Protein 5Z4A (pdb70)

Sequence (351 aa):
HMQHITVRLPKKARAMIVGEITNVFKDKYPIADKLKVIPEYDVIEQDLCKLLSPGFPKQPLRVYKFGSSRITGIGNRSSDLDLFVDIGNTFHTFEHRASNATVAKLRAMRKFFCDSEDWRLINFIEQARVPIIKTCHLPTGIECDICLNSMGFCNTNLLKYIFESQPLTQYMCIYVKNWLERCKLTEQISTYSITLMVIYFLQLQALLPPIAMLQIEDAANQQAVLVGPWVVNFAQKSFSELGLQQLKATVPVIKGFLRRNFFAYFAKFDYEEHFLVCPYIGQANVEIAKIERMLHHARYSAYVSDNPECSIQLKKPMVVQDPIQLNHNVTKAVTKYGLQTFVDYCQQTAELLEEP

Nearest PDB structures (foldseek):
  5z4j-assembly1_A  TM=1.002E+00  e=5.788E-63  Drosophila melanogaster
  5z4m-assembly1_A  TM=1.001E+00  e=1.815E-62  Drosophila melanogaster
  6i0u-assembly1_A  TM=9.966E-01  e=1.262E-59  Drosophila melanogaster
  6i0v-assembly1_A  TM=9.964E-01  e=8.624E-59  Drosophila melanogaster
  6i0s-assembly1_A  TM=9.929E-01  e=1.061E-58  Drosophila melanogaster

Structure (mmCIF, N/CA/C/O backbone):
data_5Z4A
#
_entry.id   5Z4A
#
_cell.length_a   61.717
_cell.length_b   84.944
_cell.length_c   148.262
_cell.angle_alpha   90.000
_cell.angle_beta   90.000
_cell.angle_gamma   90.000
#
_symmetry.space_group_name_H-M   'C 2 2 21'
#
loop_
_entity.id
_entity.type
_entity.pdbx_description
1 polymer "RNA (5'-R(*AP*GP*U)-3')"
2 polymer 'Terminal uridylyltransferase Tailor'
3 water water
#
loop_
_atom_site.group_PDB
_atom_site.id
_atom_site.type_symbol
_atom_site.label_atom_id
_atom_site.label_alt_id
_atom_site.label_comp_id
_atom_site.label_asym_id
_atom_site.label_entity_id
_atom_site.label_seq_id
_atom_site.pdbx_PDB_ins_code
_atom_site.Cartn_x
_atom_site.Cartn_y
_atom_site.Cartn_z
_atom_site.occupancy
_atom_site.B_iso_or_equiv
_atom_site.auth_seq_id
_atom_site.auth_comp_id
_atom_site.auth_asym_id
_atom_site.auth_atom_id
_atom_site.pdbx_PDB_model_num
ATOM 97 N N . HIS B 2 1 ? 5.533 -35.578 -8.553 1.00 87.69 200 HIS A N 1
ATOM 98 C CA . HIS B 2 1 ? 4.719 -35.603 -9.764 1.00 91.71 200 HIS A CA 1
ATOM 99 C C . HIS B 2 1 ? 4.905 -34.339 -10.586 1.00 97.20 200 HIS A C 1
ATOM 100 O O . HIS B 2 1 ? 4.611 -33.244 -10.104 1.00 111.05 200 HIS A O 1
ATOM 113 N N . MET B 2 2 ? 5.346 -34.490 -11.835 1.00 90.85 201 MET A N 1
ATOM 114 C CA . MET B 2 2 ? 5.764 -33.352 -12.645 1.00 69.33 201 MET A CA 1
ATOM 115 C C . MET B 2 2 ? 6.448 -32.330 -11.748 1.00 51.07 201 MET A C 1
ATOM 116 O O . MET B 2 2 ? 6.051 -31.167 -11.657 1.00 44.24 201 MET A O 1
ATOM 130 N N . GLN B 2 3 ? 7.460 -32.806 -11.019 1.00 39.08 202 GLN A N 1
ATOM 131 C CA . GLN B 2 3 ? 8.185 -31.965 -10.077 1.00 42.74 202 GLN A CA 1
ATOM 132 C C . GLN B 2 3 ? 8.926 -30.822 -10.756 1.00 28.73 202 GLN A C 1
ATOM 133 O O . GLN B 2 3 ? 9.443 -29.942 -10.052 1.00 32.78 202 GLN A O 1
ATOM 147 N N . HIS B 2 4 ? 9.022 -30.838 -12.079 1.00 30.03 203 HIS A N 1
ATOM 148 C CA . HIS B 2 4 ? 9.706 -29.800 -12.836 1.00 30.65 203 HIS A CA 1
ATOM 149 C C . HIS B 2 4 ? 8.773 -28.673 -13.263 1.00 30.12 203 HIS A C 1
ATOM 150 O O . HIS B 2 4 ? 9.248 -27.684 -13.810 1.00 30.55 203 HIS A O 1
ATOM 164 N N . ILE B 2 5 ? 7.474 -28.781 -12.965 1.00 29.24 204 ILE A N 1
ATOM 165 C CA . ILE B 2 5 ? 6.478 -27.775 -13.318 1.00 28.77 204 ILE A CA 1
ATOM 166 C C . ILE B 2 5 ? 5.814 -27.289 -12.031 1.00 27.25 204 ILE A C 1
ATOM 167 O O . ILE B 2 5 ? 5.504 -28.083 -11.133 1.00 26.42 204 ILE A O 1
ATOM 183 N N . THR B 2 6 ? 5.665 -25.976 -11.907 1.00 26.55 205 THR A N 1
ATOM 184 C CA . THR B 2 6 ? 5.027 -25.393 -10.736 1.00 25.11 205 THR A CA 1
ATOM 185 C C . THR B 2 6 ? 3.528 -25.688 -10.756 1.00 24.66 205 THR A C 1
ATOM 186 O O . THR B 2 6 ? 2.891 -25.643 -11.812 1.00 25.39 205 THR A O 1
ATOM 197 N N . VAL B 2 7 ? 2.970 -26.017 -9.585 1.00 23.56 206 VAL A N 1
ATOM 198 C CA . VAL B 2 7 ? 1.518 -26.167 -9.449 1.00 23.26 206 VAL A CA 1
ATOM 199 C C . VAL B 2 7 ? 0.925 -24.764 -9.429 1.00 22.59 206 VAL A C 1
ATOM 200 O O . VAL B 2 7 ? 1.307 -23.944 -8.595 1.00 24.39 206 VAL A O 1
ATOM 213 N N . ARG B 2 8 ? -0.019 -24.487 -10.335 1.00 25.75 207 ARG A N 1
ATOM 214 C CA . ARG B 2 8 ? -0.496 -23.118 -10.513 1.00 24.88 207 ARG A CA 1
ATOM 215 C C . ARG B 2 8 ? -1.435 -22.730 -9.379 1.00 21.76 207 ARG A C 1
ATOM 216 O O . ARG B 2 8 ? -2.324 -23.497 -8.982 1.00 21.74 207 ARG A O 1
ATOM 237 N N . LEU B 2 9 ? -1.216 -21.545 -8.858 1.00 21.29 208 LEU A N 1
ATOM 238 C CA . LEU B 2 9 ? -2.042 -21.024 -7.782 1.00 20.32 208 LEU A CA 1
ATOM 239 C C . LEU B 2 9 ? -3.489 -20.949 -8.250 1.00 21.35 208 LEU A C 1
ATOM 240 O O . LEU B 2 9 ? -3.745 -20.426 -9.334 1.00 23.23 208 LEU A O 1
ATOM 256 N N . PRO B 2 10 ? -4.446 -21.440 -7.471 1.00 19.86 209 PRO A N 1
ATOM 257 C CA . PRO B 2 10 ? -5.838 -21.414 -7.933 1.00 20.15 209 PRO A CA 1
ATOM 258 C C . PRO B 2 10 ? -6.352 -19.996 -8.089 1.00 20.25 209 PRO A C 1
ATOM 259 O O . PRO B 2 10 ? -5.980 -19.090 -7.340 1.00 21.33 209 PRO A O 1
ATOM 270 N N . LYS B 2 11 ? -7.243 -19.813 -9.073 1.00 22.04 210 LYS A N 1
ATOM 271 C CA . LYS B 2 11 ? -7.715 -18.471 -9.379 1.00 22.63 210 LYS A CA 1
ATOM 272 C C . LYS B 2 11 ? -8.470 -17.872 -8.197 1.00 20.53 210 LYS A C 1
ATOM 273 O O . LYS B 2 11 ? -8.441 -16.657 -7.994 1.00 23.20 210 LYS A O 1
ATOM 292 N N . LYS B 2 12 ? -9.180 -18.699 -7.434 1.00 19.98 211 LYS A N 1
ATOM 293 C CA . LYS B 2 12 ? -9.918 -18.172 -6.290 1.00 20.62 211 LYS A CA 1
ATOM 294 C C . LYS B 2 12 ? -8.983 -17.549 -5.265 1.00 25.08 211 LYS A C 1
ATOM 295 O O . LYS B 2 12 ? -9.327 -16.546 -4.630 1.00 24.92 211 LYS A O 1
ATOM 314 N N . ALA B 2 13 ? -7.784 -18.123 -5.102 1.00 23.78 212 ALA A N 1
ATOM 315 C CA . ALA B 2 13 ? -6.767 -17.518 -4.248 1.00 23.00 212 ALA A CA 1
ATOM 316 C C . ALA B 2 13 ? -6.156 -16.290 -4.902 1.00 20.59 212 ALA A C 1
ATOM 317 O O . ALA B 2 13 ? -6.003 -15.241 -4.265 1.00 22.05 212 ALA A O 1
ATOM 324 N N . ARG B 2 14 ? -5.773 -16.408 -6.172 1.00 20.89 213 ARG A N 1
ATOM 325 C CA . ARG B 2 14 ? -5.129 -15.299 -6.864 1.00 21.92 213 ARG A CA 1
ATOM 326 C C . ARG B 2 14 ? -5.954 -14.022 -6.762 1.00 25.07 213 ARG A C 1
ATOM 327 O O . ARG B 2 14 ? -5.414 -12.944 -6.524 1.00 23.49 213 ARG A O 1
ATOM 348 N N . ALA B 2 15 ? -7.276 -14.120 -6.920 1.00 24.91 214 ALA A N 1
ATOM 349 C CA . ALA B 2 15 ? -8.079 -12.906 -6.898 1.00 26.78 214 ALA A CA 1
ATOM 350 C C . ALA B 2 15 ? -8.038 -12.222 -5.534 1.00 24.84 214 ALA A C 1
ATOM 351 O O . ALA B 2 15 ? -8.117 -10.988 -5.469 1.00 30.61 214 ALA A O 1
ATOM 358 N N . MET B 2 16 ? -7.944 -13.006 -4.450 1.00 23.50 215 MET A N 1
ATOM 359 C CA . MET B 2 16 ? -7.899 -12.475 -3.083 1.00 28.22 215 MET A CA 1
ATOM 360 C C . MET B 2 16 ? -6.582 -11.789 -2.813 1.00 32.68 215 MET A C 1
ATOM 361 O O . MET B 2 16 ? -6.526 -10.783 -2.098 1.00 32.91 215 MET A O 1
ATOM 375 N N . ILE B 2 17 ? -5.509 -12.379 -3.324 1.00 28.87 216 ILE A N 1
ATOM 376 C CA . ILE B 2 17 ? -4.164 -11.912 -3.024 1.00 32.41 216 ILE A CA 1
ATOM 377 C C . ILE B 2 17 ? -3.907 -10.589 -3.729 1.00 45.47 216 ILE A C 1
ATOM 378 O O . ILE B 2 17 ? -3.463 -9.620 -3.109 1.00 41.92 216 ILE A O 1
ATOM 394 N N . VAL B 2 18 ? -4.214 -10.519 -5.032 1.00 50.07 217 VAL A N 1
ATOM 395 C CA . VAL B 2 18 ? -4.003 -9.284 -5.785 1.00 57.47 217 VAL A CA 1
ATOM 396 C C . VAL B 2 18 ? -5.003 -8.205 -5.392 1.00 49.01 217 VAL A C 1
ATOM 397 O O . VAL B 2 18 ? -4.776 -7.024 -5.694 1.00 41.40 217 VAL A O 1
ATOM 410 N N . GLY B 2 19 ? -6.122 -8.583 -4.768 1.00 45.95 218 GLY A N 1
ATOM 411 C CA . GLY B 2 19 ? -7.041 -7.603 -4.230 1.00 53.42 218 GLY A CA 1
ATOM 412 C C . GLY B 2 19 ? -6.547 -7.020 -2.918 1.00 58.10 218 GLY A C 1
ATOM 413 O O . GLY B 2 19 ? -5.869 -7.679 -2.125 1.00 49.98 218 GLY A O 1
ATOM 417 N N . GLU B 2 20 ? -6.921 -5.759 -2.691 1.00 73.67 219 GLU A N 1
ATOM 418 C CA . GLU B 2 20 ? -6.465 -5.002 -1.531 1.00 70.13 219 GLU A CA 1
ATOM 419 C C . GLU B 2 20 ? -6.549 -5.835 -0.258 1.00 64.27 219 GLU A C 1
ATOM 420 O O . GLU B 2 20 ? -7.539 -6.533 -0.016 1.00 59.94 219 GLU A O 1
ATOM 424 N N . ILE B 2 21 ? -5.487 -5.763 0.550 1.00 62.43 220 ILE A N 1
ATOM 425 C CA . ILE B 2 21 ? -5.503 -6.417 1.855 1.00 59.92 220 ILE A CA 1
ATOM 426 C C . ILE B 2 21 ? -6.668 -5.910 2.690 1.00 44.43 220 ILE A C 1
ATOM 427 O O . ILE B 2 21 ? -7.204 -6.649 3.514 1.00 31.49 220 ILE A O 1
ATOM 443 N N . THR B 2 22 ? -7.067 -4.648 2.514 1.00 52.76 221 THR A N 1
ATOM 444 C CA . THR B 2 22 ? -8.164 -4.097 3.305 1.00 56.08 221 THR A CA 1
ATOM 445 C C . THR B 2 22 ? -9.405 -4.973 3.224 1.00 55.58 221 THR A C 1
ATOM 446 O O . THR B 2 22 ? -9.971 -5.366 4.254 1.00 35.23 221 THR A O 1
ATOM 457 N N . ASN B 2 23 ? -9.863 -5.246 1.992 1.00 61.71 222 ASN A N 1
ATOM 458 C CA . ASN B 2 23 ? -11.063 -6.045 1.767 1.00 69.02 222 ASN A CA 1
ATOM 459 C C . ASN B 2 23 ? -10.968 -7.410 2.426 1.00 50.36 222 ASN A C 1
ATOM 460 O O . ASN B 2 23 ? -11.996 -8.034 2.688 1.00 33.85 222 ASN A O 1
ATOM 471 N N . VAL B 2 24 ? -9.762 -7.898 2.687 1.00 41.47 223 VAL A N 1
ATOM 472 C CA . VAL B 2 24 ? -9.637 -9.173 3.383 1.00 32.72 223 VAL A CA 1
ATOM 473 C C . VAL B 2 24 ? -10.199 -9.055 4.791 1.00 30.50 223 VAL A C 1
ATOM 474 O O . VAL B 2 24 ? -10.977 -9.901 5.246 1.00 33.27 223 VAL A O 1
ATOM 487 N N . PHE B 2 25 ? -9.825 -7.991 5.488 1.00 19.98 224 PHE A N 1
ATOM 488 C CA . PHE B 2 25 ? -10.064 -7.832 6.902 1.00 28.94 224 PHE A CA 1
ATOM 489 C C . PHE B 2 25 ? -11.263 -6.964 7.222 1.00 27.40 224 PHE A C 1
ATOM 490 O O . PHE B 2 25 ? -11.730 -7.011 8.363 1.00 29.40 224 PHE A O 1
ATOM 507 N N . LYS B 2 26 ? -11.727 -6.133 6.279 1.00 38.93 225 LYS A N 1
ATOM 508 C CA . LYS B 2 26 ? -12.698 -5.096 6.627 1.00 55.94 225 LYS A CA 1
ATOM 509 C C . LYS B 2 26 ? -13.848 -5.686 7.431 1.00 41.39 225 LYS A C 1
ATOM 510 O O . LYS B 2 26 ? -14.234 -5.145 8.474 1.00 36.26 225 LYS A O 1
ATOM 529 N N . ASP B 2 27 ? -14.391 -6.814 6.970 1.00 30.45 226 ASP A N 1
ATOM 530 C CA . ASP B 2 27 ? -15.385 -7.547 7.729 1.00 34.77 226 ASP A CA 1
ATOM 531 C C . ASP B 2 27 ? -14.754 -8.619 8.618 1.00 25.81 226 ASP A C 1
ATOM 532 O O . ASP B 2 27 ? -15.182 -8.798 9.761 1.00 21.85 226 ASP A O 1
ATOM 541 N N . LYS B 2 28 ? -13.706 -9.303 8.147 1.00 24.27 227 LYS A N 1
ATOM 542 C CA . LYS B 2 28 ? -13.313 -10.559 8.809 1.00 22.22 227 LYS A CA 1
ATOM 543 C C . LYS B 2 28 ? -12.720 -10.341 10.192 1.00 22.27 227 LYS A C 1
ATOM 544 O O . LYS B 2 28 ? -12.938 -11.156 11.097 1.00 19.93 227 LYS A O 1
ATOM 563 N N . TYR B 2 29 ? -11.885 -9.323 10.380 1.00 23.45 228 TYR A N 1
ATOM 564 C CA . TYR B 2 29 ? -11.292 -9.152 11.701 1.00 21.29 228 TYR A CA 1
ATOM 565 C C . TYR B 2 29 ? -12.343 -8.766 12.726 1.00 23.19 228 TYR A C 1
ATOM 566 O O . TYR B 2 29 ? -12.385 -9.390 13.799 1.00 22.40 228 TYR A O 1
ATOM 584 N N . PRO B 2 30 ? -13.182 -7.749 12.504 1.00 25.45 229 PRO A N 1
ATOM 585 C CA . PRO B 2 30 ? -14.180 -7.430 13.532 1.00 25.52 229 PRO A CA 1
ATOM 586 C C . PRO B 2 30 ? -15.085 -8.606 13.851 1.00 21.63 229 PRO A C 1
ATOM 587 O O . PRO B 2 30 ? -15.416 -8.818 15.024 1.00 22.80 229 PRO A O 1
ATOM 598 N N . ILE B 2 31 ? -15.457 -9.398 12.847 1.00 20.99 230 ILE A N 1
ATOM 599 C CA . ILE B 2 31 ? -16.277 -10.581 13.084 1.00 19.44 230 ILE A CA 1
ATOM 600 C C . ILE B 2 31 ? -15.527 -11.575 13.961 1.00 17.72 230 ILE A C 1
ATOM 601 O O . ILE B 2 31 ? -16.067 -12.085 14.947 1.00 18.34 230 ILE A O 1
ATOM 617 N N . ALA B 2 32 ? -14.265 -11.864 13.610 1.00 16.46 231 ALA A N 1
ATOM 618 C CA . ALA B 2 32 ? -13.493 -12.843 14.383 1.00 16.75 231 ALA A CA 1
ATOM 619 C C . ALA B 2 32 ? -13.315 -12.399 15.826 1.00 16.22 231 ALA A C 1
ATOM 620 O O . ALA B 2 32 ? -13.420 -13.208 16.756 1.00 17.28 231 ALA A O 1
ATOM 627 N N . ASP B 2 33 ? -13.071 -11.100 16.036 1.00 17.97 232 ASP A N 1
ATOM 628 C CA . ASP B 2 33 ? -12.925 -10.589 17.389 1.00 18.41 232 ASP A CA 1
ATOM 629 C C . ASP B 2 33 ? -14.208 -10.771 18.177 1.00 19.93 232 ASP A C 1
ATOM 630 O O . ASP B 2 33 ? -14.193 -11.226 19.323 1.00 19.58 232 ASP A O 1
ATOM 639 N N . LYS B 2 34 ? -15.335 -10.413 17.562 1.00 18.68 233 LYS A N 1
ATOM 640 C CA . LYS B 2 34 ? -16.617 -10.496 18.239 1.00 20.07 233 LYS A CA 1
ATOM 641 C C . LYS B 2 34 ? -16.930 -11.931 18.620 1.00 18.61 233 LYS A C 1
ATOM 642 O O . LYS B 2 34 ? -17.510 -12.190 19.678 1.00 22.33 233 LYS A O 1
ATOM 661 N N . LEU B 2 35 ? -16.548 -12.883 17.776 1.00 16.46 234 LEU A N 1
ATOM 662 C CA . LEU B 2 35 ? -16.904 -14.277 18.020 1.00 15.04 234 LEU A CA 1
ATOM 663 C C . LEU B 2 35 ? -16.043 -14.954 19.080 1.00 14.79 234 LEU A C 1
ATOM 664 O O . LEU B 2 35 ? -16.300 -16.124 19.427 1.00 15.14 234 LEU A O 1
ATOM 680 N N . LYS B 2 36 ? -15.064 -14.243 19.660 1.00 17.12 235 LYS A N 1
ATOM 681 C CA . LYS B 2 36 ? -14.371 -14.805 20.817 1.00 16.72 235 LYS A CA 1
ATOM 682 C C . LYS B 2 36 ? -15.323 -15.051 21.985 1.00 17.14 235 LYS A C 1
ATOM 683 O O . LYS B 2 36 ? -15.128 -15.995 22.764 1.00 17.71 235 LYS A O 1
ATOM 702 N N . VAL B 2 37 ? -16.354 -14.231 22.115 1.00 17.93 236 VAL A N 1
ATOM 703 C CA . VAL B 2 37 ? -17.295 -14.300 23.225 1.00 21.67 236 VAL A CA 1
ATOM 704 C C . VAL B 2 37 ? -18.653 -13.833 22.729 1.00 17.35 236 VAL A C 1
ATOM 705 O O . VAL B 2 37 ? -18.841 -12.650 22.423 1.00 21.72 236 VAL A O 1
ATOM 718 N N . ILE B 2 38 ? -19.615 -14.750 22.681 1.00 19.27 237 ILE A N 1
ATOM 719 C CA . ILE B 2 38 ? -21.014 -14.395 22.428 1.00 19.06 237 ILE A CA 1
ATOM 720 C C . ILE B 2 38 ? -21.885 -15.230 23.338 1.00 19.14 237 ILE A C 1
ATOM 721 O O . ILE B 2 38 ? -21.482 -16.309 23.793 1.00 21.74 237 ILE A O 1
ATOM 737 N N . PRO B 2 39 ? -23.080 -14.735 23.665 1.00 22.51 238 PRO A N 1
ATOM 738 C CA . PRO B 2 39 ? -23.909 -15.460 24.639 1.00 20.67 238 PRO A CA 1
ATOM 739 C C . PRO B 2 39 ? -24.342 -16.822 24.147 1.00 23.13 238 PRO A C 1
ATOM 740 O O . PRO B 2 39 ? -24.634 -17.691 24.975 1.00 23.38 238 PRO A O 1
ATOM 751 N N . GLU B 2 40 ? -24.386 -17.040 22.831 1.00 23.84 239 GLU A N 1
ATOM 752 C CA . GLU B 2 40 ? -24.705 -18.374 22.320 1.00 22.65 239 GLU A CA 1
ATOM 753 C C . GLU B 2 40 ? -23.842 -19.457 22.965 1.00 21.40 239 GLU A C 1
ATOM 754 O O . GLU B 2 40 ? -24.302 -20.582 23.184 1.00 21.88 239 GLU A O 1
ATOM 766 N N . TYR B 2 41 ? -22.594 -19.150 23.274 1.00 18.06 240 TYR A N 1
ATOM 767 C CA . TYR B 2 41 ? -21.713 -20.198 23.776 1.00 19.64 240 TYR A CA 1
ATOM 768 C C . TYR B 2 41 ? -22.127 -20.629 25.166 1.00 19.71 240 TYR A C 1
ATOM 769 O O . TYR B 2 41 ? -21.974 -21.803 25.515 1.00 22.23 240 TYR A O 1
ATOM 787 N N . ASP B 2 42 ? -22.638 -19.700 25.969 1.00 19.63 241 ASP A N 1
ATOM 788 C CA . ASP B 2 42 ? -23.115 -20.079 27.296 1.00 26.19 241 ASP A CA 1
ATOM 789 C C . ASP B 2 42 ? -24.337 -20.974 27.197 1.00 26.61 241 ASP A C 1
ATOM 790 O O . ASP B 2 42 ? -24.488 -21.910 27.990 1.00 29.26 241 ASP A O 1
ATOM 799 N N . VAL B 2 43 ? -25.204 -20.720 26.216 1.00 21.85 242 VAL A N 1
ATOM 800 C CA . VAL B 2 43 ? -26.359 -21.587 25.997 1.00 25.28 242 VAL A CA 1
ATOM 801 C C . VAL B 2 43 ? -25.893 -22.987 25.629 1.00 22.66 242 VAL A C 1
ATOM 802 O O . VAL B 2 43 ? -26.384 -23.990 26.163 1.00 22.74 242 VAL A O 1
ATOM 815 N N . ILE B 2 44 ? -24.928 -23.070 24.712 1.00 24.05 243 ILE A N 1
ATOM 816 C CA . ILE B 2 44 ? -24.407 -24.370 24.314 1.00 21.38 243 ILE A CA 1
ATOM 817 C C . ILE B 2 44 ? -23.832 -25.097 25.523 1.00 23.09 243 ILE A C 1
ATOM 818 O O . ILE B 2 44 ? -24.139 -26.268 25.764 1.00 24.17 243 ILE A O 1
ATOM 834 N N . GLU B 2 45 ? -22.991 -24.429 26.304 1.00 22.96 244 GLU A N 1
ATOM 835 C CA . GLU B 2 45 ? -22.374 -25.184 27.387 1.00 28.22 244 GLU A CA 1
ATOM 836 C C . GLU B 2 45 ? -23.389 -25.534 28.473 1.00 23.58 244 GLU A C 1
ATOM 837 O O . GLU B 2 45 ? -23.337 -26.643 29.009 1.00 26.91 244 GLU A O 1
ATOM 849 N N . GLN B 2 46 ? -24.373 -24.671 28.742 1.00 20.35 245 GLN A N 1
ATOM 850 C CA . GLN B 2 46 ? -25.414 -25.043 29.699 1.00 27.97 245 GLN A CA 1
ATOM 851 C C . GLN B 2 46 ? -26.227 -26.230 29.187 1.00 26.82 245 GLN A C 1
ATOM 852 O O . GLN B 2 46 ? -26.546 -27.152 29.951 1.00 28.84 245 GLN A O 1
ATOM 866 N N . ASP B 2 47 ? -26.581 -26.221 27.895 1.00 25.30 246 ASP A N 1
ATOM 867 C CA . ASP B 2 47 ? -27.357 -27.322 27.331 1.00 26.10 246 ASP A CA 1
ATOM 868 C C . ASP B 2 47 ? -26.567 -28.625 27.341 1.00 26.84 246 ASP A C 1
ATOM 869 O O . ASP B 2 47 ? -27.151 -29.699 27.515 1.00 27.62 246 ASP A O 1
ATOM 878 N N . LEU B 2 48 ? -25.245 -28.553 27.157 1.00 24.67 247 LEU A N 1
ATOM 879 C CA . LEU B 2 48 ? -24.435 -29.764 27.134 1.00 25.35 247 LEU A CA 1
ATOM 880 C C . LEU B 2 48 ? -24.365 -30.391 28.520 1.00 29.38 247 LEU A C 1
ATOM 881 O O . LEU B 2 48 ? -24.532 -31.613 28.679 1.00 28.17 247 LEU A O 1
ATOM 897 N N . CYS B 2 49 ? -24.202 -29.562 29.547 1.00 25.14 248 CYS A N 1
ATOM 898 C CA . CYS B 2 49 ? -24.190 -30.079 30.909 1.00 26.57 248 CYS A CA 1
ATOM 899 C C . CYS B 2 49 ? -25.526 -30.716 31.256 1.00 30.49 248 CYS A C 1
ATOM 900 O O . CYS B 2 49 ? -25.576 -31.826 31.798 1.00 33.54 248 CYS A O 1
ATOM 908 N N . LYS B 2 50 ? -26.620 -30.039 30.924 1.00 28.76 249 LYS A N 1
ATOM 909 C CA . LYS B 2 50 ? -27.938 -30.568 31.261 1.00 31.12 249 LYS A CA 1
ATOM 910 C C . LYS B 2 50 ? -28.195 -31.877 30.526 1.00 32.15 249 LYS A C 1
ATOM 911 O O . LYS B 2 50 ? -28.799 -32.803 31.089 1.00 35.72 249 LYS A O 1
ATOM 930 N N . LEU B 2 51 ? -27.733 -31.973 29.275 1.00 27.24 250 LEU A N 1
ATOM 931 C CA . LEU B 2 51 ? -27.899 -33.185 28.478 1.00 28.34 250 LEU A CA 1
ATOM 932 C C . LEU B 2 51 ? -27.147 -34.360 29.092 1.00 35.41 250 LEU A C 1
ATOM 933 O O . LEU B 2 51 ? -27.709 -35.446 29.265 1.00 28.94 250 LEU A O 1
ATOM 949 N N . LEU B 2 52 ? -25.860 -34.165 29.397 1.00 31.64 251 LEU A N 1
ATOM 950 C CA . LEU B 2 52 ? -24.977 -35.291 29.680 1.00 29.36 251 LEU A CA 1
ATOM 951 C C . LEU B 2 52 ? -24.875 -35.640 31.153 1.00 35.62 251 LEU A C 1
ATOM 952 O O . LEU B 2 52 ? -24.559 -36.792 31.470 1.00 36.29 251 LEU A O 1
ATOM 968 N N . SER B 2 53 ? -25.129 -34.696 32.058 1.00 33.97 252 SER A N 1
ATOM 969 C CA . SER B 2 53 ? -24.936 -34.986 33.475 1.00 45.73 252 SER A CA 1
ATOM 970 C C . SER B 2 53 ? -25.741 -36.197 33.917 1.00 62.66 252 SER A C 1
ATOM 971 O O . SER B 2 53 ? -25.152 -37.123 34.504 1.00 61.37 252 SER A O 1
ATOM 979 N N . PRO B 2 54 ? -27.046 -36.283 33.656 1.00 64.86 253 PRO A N 1
ATOM 980 C CA . PRO B 2 54 ? -27.792 -37.490 34.047 1.00 57.06 253 PRO A CA 1
ATOM 981 C C . PRO B 2 54 ? -27.167 -38.793 33.572 1.00 39.60 253 PRO A C 1
ATOM 982 O O . PRO B 2 54 ? -27.357 -39.829 34.224 1.00 43.15 253 PRO A O 1
ATOM 993 N N . GLY B 2 55 ? -26.434 -38.779 32.458 1.00 40.48 254 GLY A N 1
ATOM 994 C CA . GLY B 2 55 ? -25.774 -39.971 31.953 1.00 32.18 254 GLY A CA 1
ATOM 995 C C . GLY B 2 55 ? -24.539 -40.378 32.729 1.00 41.49 254 GLY A C 1
ATOM 996 O O . GLY B 2 55 ? -24.004 -41.470 32.489 1.00 43.91 254 GLY A O 1
ATOM 1000 N N . PHE B 2 56 ? -24.063 -39.506 33.618 1.00 39.49 255 PHE A N 1
ATOM 1001 C CA . PHE B 2 56 ? -22.824 -39.712 34.366 1.00 38.26 255 PHE A CA 1
ATOM 1002 C C . PHE B 2 56 ? -23.068 -39.194 35.774 1.00 43.29 255 PHE A C 1
ATOM 1003 O O . PHE B 2 56 ? -22.382 -38.300 36.260 1.00 40.68 255 PHE A O 1
ATOM 1020 N N . PRO B 2 57 ? -24.083 -39.725 36.451 1.00 47.54 256 PRO A N 1
ATOM 1021 C CA . PRO B 2 57 ? -24.453 -39.172 37.756 1.00 52.36 256 PRO A CA 1
ATOM 1022 C C . PRO B 2 57 ? -23.329 -39.360 38.763 1.00 50.75 256 PRO A C 1
ATOM 1023 O O . PRO B 2 57 ? -22.573 -40.334 38.712 1.00 48.39 256 PRO A O 1
ATOM 1034 N N . LYS B 2 58 ? -23.203 -38.389 39.664 1.00 47.02 257 LYS A N 1
ATOM 1035 C CA . LYS B 2 58 ? -22.216 -38.461 40.738 1.00 58.58 257 LYS A CA 1
ATOM 1036 C C . LYS B 2 58 ? -20.794 -38.174 40.262 1.00 60.21 257 LYS A C 1
ATOM 1037 O O . LYS B 2 58 ? -19.885 -38.050 41.090 1.00 48.39 257 LYS A O 1
ATOM 1041 N N . GLN B 2 59 ? -20.562 -38.069 38.858 1.00 76.00 258 GLN A N 1
ATOM 1042 C CA . GLN B 2 59 ? -19.251 -37.622 38.399 1.00 63.42 258 GLN A CA 1
ATOM 1043 C C . GLN B 2 59 ? -19.272 -36.128 38.116 1.00 43.92 258 GLN A C 1
ATOM 1044 O O . GLN B 2 59 ? -20.267 -35.614 37.596 1.00 39.24 258 GLN A O 1
ATOM 1058 N N . PRO B 2 60 ? -18.210 -35.393 38.431 1.00 50.25 259 PRO A N 1
ATOM 1059 C CA . PRO B 2 60 ? -18.165 -33.983 38.038 1.00 56.46 259 PRO A CA 1
ATOM 1060 C C . PRO B 2 60 ? -18.114 -33.844 36.523 1.00 40.99 259 PRO A C 1
ATOM 1061 O O . PRO B 2 60 ? -17.664 -34.743 35.806 1.00 33.85 259 PRO A O 1
ATOM 1072 N N . LEU B 2 61 ? -18.618 -32.713 36.036 1.00 37.23 260 LEU A N 1
ATOM 1073 C CA . LEU B 2 61 ? -18.667 -32.453 34.598 1.00 37.35 260 LEU A CA 1
ATOM 1074 C C . LEU B 2 61 ? -18.409 -30.974 34.348 1.00 35.74 260 LEU A C 1
ATOM 1075 O O . LEU B 2 61 ? -19.123 -30.118 34.879 1.00 34.47 260 LEU A O 1
ATOM 1091 N N . ARG B 2 62 ? -17.389 -30.680 33.530 1.00 25.68 261 ARG A N 1
ATOM 1092 C CA . ARG B 2 62 ? -17.005 -29.326 33.160 1.00 23.59 261 ARG A CA 1
ATOM 1093 C C . ARG B 2 62 ? -16.825 -29.286 31.651 1.00 22.91 261 ARG A C 1
ATOM 1094 O O . ARG B 2 62 ? -16.323 -30.246 31.061 1.00 24.85 261 ARG A O 1
ATOM 1115 N N . VAL B 2 63 ? -17.229 -28.177 31.036 1.00 24.71 262 VAL A N 1
ATOM 1116 C CA . VAL B 2 63 ? -17.136 -28.003 29.587 1.00 21.95 262 VAL A CA 1
ATOM 1117 C C . VAL B 2 63 ? -16.104 -26.926 29.306 1.00 23.50 262 VAL A C 1
ATOM 1118 O O . VAL B 2 63 ? -16.133 -25.848 29.918 1.00 24.08 262 VAL A O 1
ATOM 1131 N N . TYR B 2 64 ? -15.190 -27.215 28.375 1.00 20.57 263 TYR A N 1
ATOM 1132 C CA . TYR B 2 64 ? -14.123 -26.296 28.011 1.00 19.13 263 TYR A CA 1
ATOM 1133 C C . TYR B 2 64 ? -14.265 -25.984 26.526 1.00 19.39 263 TYR A C 1
ATOM 1134 O O . TYR B 2 64 ? -14.142 -26.875 25.691 1.00 20.28 263 TYR A O 1
ATOM 1152 N N . LYS B 2 65 ? -14.483 -24.724 26.203 1.00 17.24 264 LYS A N 1
ATOM 1153 C CA . LYS B 2 65 ? -14.602 -24.302 24.803 1.00 15.05 264 LYS A CA 1
ATOM 1154 C C . LYS B 2 65 ? -13.246 -23.972 24.205 1.00 15.40 264 LYS A C 1
ATOM 1155 O O . LYS B 2 65 ? -12.410 -23.318 24.854 1.00 19.51 264 LYS A O 1
ATOM 1174 N N . PHE B 2 66 ? -13.054 -24.329 22.936 1.00 13.43 265 PHE A N 1
ATOM 1175 C CA . PHE B 2 66 ? -11.776 -24.025 22.297 1.00 14.53 265 PHE A CA 1
ATOM 1176 C C . PHE B 2 66 ? -11.950 -23.938 20.786 1.00 12.43 265 PHE A C 1
ATOM 1177 O O . PHE B 2 66 ? -13.065 -24.048 20.256 1.00 13.54 265 PHE A O 1
ATOM 1194 N N . GLY B 2 67 ? -10.836 -23.691 20.094 1.00 13.86 266 GLY A N 1
ATOM 1195 C CA . GLY B 2 67 ? -10.830 -23.647 18.651 1.00 14.41 266 GLY A CA 1
ATOM 1196 C C . GLY B 2 67 ? -10.839 -22.219 18.130 1.00 15.48 266 GLY A C 1
ATOM 1197 O O . GLY B 2 67 ? -10.699 -21.250 18.875 1.00 13.38 266 GLY A O 1
ATOM 1201 N N A SER B 2 68 ? -11.055 -22.103 16.815 0.53 15.85 267 SER A N 1
ATOM 1202 N N B SER B 2 68 ? -11.051 -22.112 16.815 0.47 15.76 267 SER A N 1
ATOM 1203 C CA A SER B 2 68 ? -10.836 -20.828 16.135 0.53 15.72 267 SER A CA 1
ATOM 1204 C CA B SER B 2 68 ? -10.853 -20.842 16.122 0.47 15.84 267 SER A CA 1
ATOM 1205 C C A SER B 2 68 ? -11.791 -19.729 16.593 0.53 15.44 267 SER A C 1
ATOM 1206 C C B SER B 2 68 ? -11.768 -19.740 16.651 0.47 15.31 267 SER A C 1
ATOM 1207 O O A SER B 2 68 ? -11.425 -18.550 16.568 0.53 13.76 267 SER A O 1
ATOM 1208 O O B SER B 2 68 ? -11.357 -18.578 16.734 0.47 17.15 267 SER A O 1
ATOM 1223 N N . ARG B 2 69 ? -13.025 -20.062 16.977 1.00 15.41 268 ARG A N 1
ATOM 1224 C CA . ARG B 2 69 ? -13.919 -19.028 17.499 1.00 12.35 268 ARG A CA 1
ATOM 1225 C C . ARG B 2 69 ? -13.305 -18.391 18.735 1.00 13.37 268 ARG A C 1
ATOM 1226 O O . ARG B 2 69 ? -13.286 -17.163 18.902 1.00 14.86 268 ARG A O 1
ATOM 1248 N N . ILE B 2 70 ? -12.800 -19.243 19.615 1.00 15.28 269 ILE A N 1
ATOM 1249 C CA . ILE B 2 70 ? -12.350 -18.829 20.941 1.00 13.47 269 ILE A CA 1
ATOM 1250 C C . ILE B 2 70 ? -11.037 -18.070 20.847 1.00 15.82 269 ILE A C 1
ATOM 1251 O O . ILE B 2 70 ? -10.819 -17.103 21.594 1.00 16.16 269 ILE A O 1
ATOM 1267 N N . THR B 2 71 ? -10.162 -18.444 19.915 1.00 13.78 270 THR A N 1
ATOM 1268 C CA . THR B 2 71 ? -8.894 -17.730 19.782 1.00 14.68 270 THR A CA 1
ATOM 1269 C C . THR B 2 71 ? -9.012 -16.423 19.023 1.00 17.59 270 THR A C 1
ATOM 1270 O O . THR B 2 71 ? -8.178 -15.529 19.223 1.00 18.53 270 THR A O 1
ATOM 1281 N N . GLY B 2 72 ? -10.040 -16.254 18.198 1.00 15.29 271 GLY A N 1
ATOM 1282 C CA . GLY B 2 72 ? -10.228 -15.008 17.485 1.00 15.75 271 GLY A CA 1
ATOM 1283 C C . GLY B 2 72 ? -9.930 -15.068 15.999 1.00 13.11 271 GLY A C 1
ATOM 1284 O O . GLY B 2 72 ? -9.582 -14.034 15.409 1.00 16.30 271 GLY A O 1
ATOM 1288 N N . ILE B 2 73 ? -10.054 -16.249 15.377 1.00 13.55 272 ILE A N 1
ATOM 1289 C CA . ILE B 2 73 ? -9.859 -16.314 13.936 1.00 15.04 272 ILE A CA 1
ATOM 1290 C C . ILE B 2 73 ? -11.033 -16.981 13.245 1.00 15.67 272 ILE A C 1
ATOM 1291 O O . ILE B 2 73 ? -10.922 -17.374 12.083 1.00 17.57 272 ILE A O 1
ATOM 1307 N N . GLY B 2 74 ? -12.174 -17.041 13.922 1.00 15.71 273 GLY A N 1
ATOM 1308 C CA . GLY B 2 74 ? -13.354 -17.674 13.380 1.00 15.85 273 GLY A CA 1
ATOM 1309 C C . GLY B 2 74 ? -14.251 -16.753 12.564 1.00 16.26 273 GLY A C 1
ATOM 1310 O O . GLY B 2 74 ? -14.063 -15.551 12.439 1.00 16.76 273 GLY A O 1
ATOM 1314 N N . ASN B 2 75 ? -15.254 -17.370 11.945 1.00 15.63 274 ASN A N 1
ATOM 1315 C CA . ASN B 2 75 ? -16.292 -16.659 11.218 1.00 15.38 274 ASN A CA 1
ATOM 1316 C C . ASN B 2 75 ? -17.625 -17.314 11.553 1.00 14.55 274 ASN A C 1
ATOM 1317 O O . ASN B 2 75 ? -17.685 -18.283 12.311 1.00 15.28 274 ASN A O 1
ATOM 1328 N N . ARG B 2 76 ? -18.713 -16.773 11.001 1.00 16.43 275 ARG A N 1
ATOM 1329 C CA . ARG B 2 76 ? -20.022 -17.242 11.430 1.00 18.17 275 ARG A CA 1
ATOM 1330 C C . ARG B 2 76 ? -20.264 -18.711 11.082 1.00 15.88 275 ARG A C 1
ATOM 1331 O O . ARG B 2 76 ? -21.101 -19.351 11.739 1.00 18.39 275 ARG A O 1
ATOM 1352 N N . SER B 2 77 ? -19.570 -19.254 10.078 1.00 17.65 276 SER A N 1
ATOM 1353 C CA . SER B 2 77 ? -19.738 -20.657 9.716 1.00 22.01 276 SER A CA 1
ATOM 1354 C C . SER B 2 77 ? -18.824 -21.601 10.502 1.00 17.38 276 SER A C 1
ATOM 1355 O O . SER B 2 77 ? -18.933 -22.830 10.336 1.00 20.15 276 SER A O 1
ATOM 1363 N N . SER B 2 78 ? -17.930 -21.074 11.348 1.00 15.03 277 SER A N 1
ATOM 1364 C CA . SER B 2 78 ? -17.010 -21.885 12.119 1.00 13.69 277 SER A CA 1
ATOM 1365 C C . SER B 2 78 ? -17.740 -22.778 13.110 1.00 15.81 277 SER A C 1
ATOM 1366 O O . SER B 2 78 ? -18.785 -22.423 13.657 1.00 16.32 277 SER A O 1
ATOM 1374 N N . ASP B 2 79 ? -17.163 -23.953 13.335 1.00 16.86 278 ASP A N 1
ATOM 1375 C CA . ASP B 2 79 ? -17.677 -24.792 14.390 1.00 16.17 278 ASP A CA 1
ATOM 1376 C C . ASP B 2 79 ? -17.182 -24.269 15.730 1.00 15.22 278 ASP A C 1
ATOM 1377 O O . ASP B 2 79 ? -16.383 -23.327 15.820 1.00 19.57 278 ASP A O 1
ATOM 1386 N N . LEU B 2 80 ? -17.680 -24.871 16.791 1.00 14.63 279 LEU A N 1
ATOM 1387 C CA . LEU B 2 80 ? -17.212 -24.618 18.134 1.00 14.95 279 LEU A CA 1
ATOM 1388 C C . LEU B 2 80 ? -16.708 -25.941 18.679 1.00 14.75 279 LEU A C 1
ATOM 1389 O O . LEU B 2 80 ? -17.420 -26.946 18.620 1.00 16.65 279 LEU A O 1
ATOM 1405 N N . ASP B 2 81 ? -15.485 -25.958 19.183 1.00 13.34 280 ASP A N 1
ATOM 1406 C CA . ASP B 2 81 ? -14.910 -27.169 19.749 1.00 14.24 280 ASP A CA 1
ATOM 1407 C C . ASP B 2 81 ? -15.096 -27.185 21.260 1.00 14.76 280 ASP A C 1
ATOM 1408 O O . ASP B 2 81 ? -14.931 -26.149 21.917 1.00 15.21 280 ASP A O 1
ATOM 1417 N N . LEU B 2 82 ? -15.518 -28.339 21.785 1.00 14.46 281 LEU A N 1
ATOM 1418 C CA . LEU B 2 82 ? -15.835 -28.483 23.200 1.00 16.72 281 LEU A CA 1
ATOM 1419 C C . LEU B 2 82 ? -15.180 -29.738 23.745 1.00 17.28 281 LEU A C 1
ATOM 1420 O O . LEU B 2 82 ? -15.404 -30.831 23.223 1.00 20.16 281 LEU A O 1
ATOM 1436 N N . PHE B 2 83 ? -14.404 -29.588 24.813 1.00 15.23 282 PHE A N 1
ATOM 1437 C CA . PHE B 2 83 ? -13.909 -30.706 25.594 1.00 13.57 282 PHE A CA 1
ATOM 1438 C C . PHE B 2 83 ? -14.850 -30.864 26.775 1.00 13.94 282 PHE A C 1
ATOM 1439 O O . PHE B 2 83 ? -15.059 -29.905 27.537 1.00 16.99 282 PHE A O 1
ATOM 1456 N N . VAL B 2 84 ? -15.486 -32.018 26.854 1.00 16.84 283 VAL A N 1
ATOM 1457 C CA . VAL B 2 84 ? -16.328 -32.382 27.982 1.00 18.14 283 VAL A CA 1
ATOM 1458 C C . VAL B 2 84 ? -15.491 -33.207 28.945 1.00 18.83 283 VAL A C 1
ATOM 1459 O O . VAL B 2 84 ? -15.094 -34.336 28.618 1.00 19.18 283 VAL A O 1
ATOM 1472 N N . ASP B 2 85 ? -15.215 -32.642 30.133 1.00 18.45 284 ASP A N 1
ATOM 1473 C CA . ASP B 2 85 ? -14.445 -33.340 31.169 1.00 19.65 284 ASP A CA 1
ATOM 1474 C C . ASP B 2 85 ? -15.415 -33.952 32.161 1.00 19.53 284 ASP A C 1
ATOM 1475 O O . ASP B 2 85 ? -16.019 -33.239 32.963 1.00 21.98 284 ASP A O 1
ATOM 1484 N N . ILE B 2 86 ? -15.539 -35.269 32.092 1.00 18.23 285 ILE A N 1
ATOM 1485 C CA . ILE B 2 86 ? -16.348 -36.070 33.012 1.00 20.18 285 ILE A CA 1
ATOM 1486 C C . ILE B 2 86 ? -15.375 -36.817 33.908 1.00 22.84 285 ILE A C 1
ATOM 1487 O O . ILE B 2 86 ? -14.643 -37.694 33.437 1.00 23.82 285 ILE A O 1
ATOM 1503 N N . GLY B 2 87 ? -15.332 -36.447 35.181 1.00 26.05 286 GLY A N 1
ATOM 1504 C CA . GLY B 2 87 ? -14.512 -37.182 36.136 1.00 28.16 286 GLY A CA 1
ATOM 1505 C C . GLY B 2 87 ? -13.052 -36.763 36.226 1.00 25.19 286 GLY A C 1
ATOM 1506 O O . GLY B 2 87 ? -12.172 -37.615 36.442 1.00 26.27 286 GLY A O 1
ATOM 1510 N N . ASN B 2 88 ? -12.776 -35.483 36.091 1.00 22.86 287 ASN A N 1
ATOM 1511 C CA . ASN B 2 88 ? -11.432 -34.930 36.263 1.00 20.67 287 ASN A CA 1
ATOM 1512 C C . ASN B 2 88 ? -10.391 -35.675 35.433 1.00 21.65 287 ASN A C 1
ATOM 1513 O O . ASN B 2 88 ? -9.371 -36.165 35.936 1.00 19.01 287 ASN A O 1
ATOM 1524 N N . THR B 2 89 ? -10.647 -35.715 34.122 1.00 20.85 288 THR A N 1
ATOM 1525 C CA . THR B 2 89 ? -9.711 -36.315 33.184 1.00 18.50 288 THR A CA 1
ATOM 1526 C C . THR B 2 89 ? -8.796 -35.285 32.537 1.00 15.30 288 THR A C 1
ATOM 1527 O O . THR B 2 89 ? -7.972 -35.653 31.682 1.00 18.92 288 THR A O 1
ATOM 1538 N N . PHE B 2 90 ? -8.898 -34.013 32.936 1.00 15.55 289 PHE A N 1
ATOM 1539 C CA . PHE B 2 90 ? -8.170 -32.943 32.272 1.00 13.79 289 PHE A CA 1
ATOM 1540 C C . PHE B 2 90 ? -6.685 -33.252 32.154 1.00 13.66 289 PHE A C 1
ATOM 1541 O O . PHE B 2 90 ? -6.064 -32.985 31.121 1.00 14.52 289 PHE A O 1
ATOM 1558 N N . HIS B 2 91 ? -6.090 -33.754 33.227 1.00 14.50 290 HIS A N 1
ATOM 1559 C CA . HIS B 2 91 ? -4.647 -33.939 33.279 1.00 14.12 290 HIS A CA 1
ATOM 1560 C C . HIS B 2 91 ? -4.185 -35.299 32.758 1.00 14.35 290 HIS A C 1
ATOM 1561 O O . HIS B 2 91 ? -3.013 -35.649 32.921 1.00 14.67 290 HIS A O 1
ATOM 1575 N N . THR B 2 92 ? -5.065 -36.048 32.092 1.00 14.43 291 THR A N 1
ATOM 1576 C CA . THR B 2 92 ? -4.741 -37.373 31.563 1.00 15.22 291 THR A CA 1
ATOM 1577 C C . THR B 2 92 ? -4.472 -37.254 30.064 1.00 16.65 291 THR A C 1
ATOM 1578 O O . THR B 2 92 ? -5.276 -36.682 29.331 1.00 19.60 291 THR A O 1
ATOM 1589 N N . PHE B 2 93 ? -3.336 -37.754 29.625 1.00 16.86 292 PHE A N 1
ATOM 1590 C CA . PHE B 2 93 ? -2.983 -37.758 28.211 1.00 16.34 292 PHE A CA 1
ATOM 1591 C C . PHE B 2 93 ? -3.123 -39.167 27.642 1.00 16.02 292 PHE A C 1
ATOM 1592 O O . PHE B 2 93 ? -2.649 -40.134 28.246 1.00 17.66 292 PHE A O 1
ATOM 1609 N N . GLU B 2 94 ? -3.750 -39.257 26.469 1.00 17.95 293 GLU A N 1
ATOM 1610 C CA . GLU B 2 94 ? -3.867 -40.503 25.711 1.00 20.93 293 GLU A CA 1
ATOM 1611 C C . GLU B 2 94 ? -3.533 -40.188 24.262 1.00 2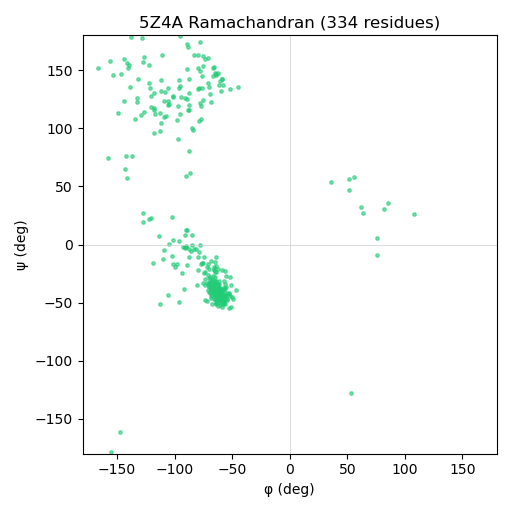4.89 293 GLU A C 1
ATOM 1612 O O . GLU B 2 94 ? -4.323 -39.529 23.582 1.00 24.79 293 GLU A O 1
ATOM 1624 N N . HIS B 2 95 ? -2.372 -40.639 23.775 1.00 20.65 294 HIS A N 1
ATOM 1625 C CA . HIS B 2 95 ? -2.021 -40.279 22.400 1.00 29.99 294 HIS A CA 1
ATOM 1626 C C . HIS B 2 95 ? -3.061 -40.837 21.441 1.00 26.98 294 HIS A C 1
ATOM 1627 O O . HIS B 2 95 ? -3.570 -40.125 20.565 1.00 32.73 294 HIS A O 1
ATOM 1641 N N . ARG B 2 96 ? -3.418 -42.090 21.641 1.00 28.96 295 ARG A N 1
ATOM 1642 C CA . ARG B 2 96 ? -4.604 -42.684 21.053 1.00 38.77 295 ARG A CA 1
ATOM 1643 C C . ARG B 2 96 ? -5.591 -42.972 22.174 1.00 26.08 295 ARG A C 1
ATOM 1644 O O . ARG B 2 96 ? -5.194 -43.391 23.261 1.00 27.87 295 ARG A O 1
ATOM 1665 N N . ALA B 2 97 ? -6.875 -42.757 21.909 1.00 27.41 296 ALA A N 1
ATOM 1666 C CA . ALA B 2 97 ? -7.876 -42.906 22.957 1.00 27.23 296 ALA A CA 1
ATOM 1667 C C . ALA B 2 97 ? -7.886 -44.305 23.556 1.00 25.21 296 ALA A C 1
ATOM 1668 O O . ALA B 2 97 ? -7.759 -45.313 22.851 1.00 27.69 296 ALA A O 1
ATOM 1675 N N . SER B 2 98 ? -8.097 -44.364 24.867 1.00 22.93 297 SER A N 1
ATOM 1676 C CA . SER B 2 98 ? -8.236 -45.629 25.568 1.00 23.02 297 SER A CA 1
ATOM 1677 C C . SER B 2 98 ? -9.606 -46.251 25.291 1.00 23.95 297 SER A C 1
ATOM 1678 O O . SER B 2 98 ? -10.544 -45.581 24.851 1.00 26.10 297 SER A O 1
ATOM 1686 N N . ASN B 2 99 ? -9.712 -47.552 25.562 1.00 25.71 298 ASN A N 1
ATOM 1687 C CA . ASN B 2 99 ? -11.018 -48.194 25.483 1.00 27.90 298 ASN A CA 1
ATOM 1688 C C . ASN B 2 99 ? -12.018 -47.488 26.386 1.00 29.40 298 ASN A C 1
ATOM 1689 O O . ASN B 2 99 ? -13.193 -47.343 26.035 1.00 28.03 298 ASN A O 1
ATOM 1700 N N . ALA B 2 100 ? -11.565 -47.028 27.553 1.00 27.48 299 ALA A N 1
ATOM 1701 C CA . ALA B 2 100 ? -12.462 -46.339 28.472 1.00 25.56 299 ALA A CA 1
ATOM 1702 C C . ALA B 2 100 ? -12.973 -45.045 27.867 1.00 21.32 299 ALA A C 1
ATOM 1703 O O . ALA B 2 100 ? -14.157 -44.703 28.014 1.00 25.76 299 ALA A O 1
ATOM 1710 N N . THR B 2 101 ? -12.084 -44.297 27.207 1.00 20.87 300 THR A N 1
ATOM 1711 C CA . THR B 2 101 ? -12.472 -43.053 26.555 1.00 18.69 300 THR A CA 1
ATOM 1712 C C . THR B 2 101 ? -13.456 -43.326 25.432 1.00 20.44 300 THR A C 1
ATOM 1713 O O . THR B 2 101 ? -14.456 -42.616 25.285 1.00 18.57 300 THR A O 1
ATOM 1724 N N . VAL B 2 102 ? -13.174 -44.344 24.633 1.00 22.15 301 VAL A N 1
ATOM 1725 C CA . VAL B 2 102 ? -14.095 -44.706 23.558 1.00 22.05 301 VAL A CA 1
ATOM 1726 C C . VAL B 2 102 ? -15.449 -45.113 24.122 1.00 23.16 301 VAL A C 1
ATOM 1727 O O . VAL B 2 102 ? -16.497 -44.747 23.565 1.00 24.27 301 VAL A O 1
ATOM 1740 N N . ALA B 2 103 ? -15.466 -45.910 25.203 1.00 21.55 302 ALA A N 1
ATOM 1741 C CA . ALA B 2 103 ? -16.751 -46.302 25.771 1.00 22.45 302 ALA A CA 1
ATOM 1742 C C . ALA B 2 103 ? -17.527 -45.077 26.246 1.00 21.79 302 ALA A C 1
ATOM 1743 O O . ALA B 2 103 ? -18.753 -45.006 26.125 1.00 22.88 302 ALA A O 1
ATOM 1750 N N . LYS B 2 104 ? -16.823 -44.091 26.796 1.00 20.74 303 LYS A N 1
ATOM 1751 C CA . LYS B 2 104 ? -17.506 -42.873 27.225 1.00 20.19 303 LYS A CA 1
ATOM 1752 C C . LYS B 2 104 ? -18.099 -42.125 26.042 1.00 20.39 303 LYS A C 1
ATOM 1753 O O . LYS B 2 104 ? -19.248 -41.657 26.096 1.00 20.05 303 LYS A O 1
ATOM 1772 N N . LEU B 2 105 ? -17.343 -42.015 24.960 1.00 21.99 304 LEU A N 1
ATOM 1773 C CA . LEU B 2 105 ? -17.852 -41.292 23.799 1.00 21.33 304 LEU A CA 1
ATOM 1774 C C . LEU B 2 105 ? -19.033 -42.032 23.186 1.00 21.10 304 LEU A C 1
ATOM 1775 O O . LEU B 2 105 ? -20.022 -41.408 22.784 1.00 21.60 304 LEU A O 1
ATOM 1791 N N . ARG B 2 106 ? -18.957 -43.362 23.146 1.00 20.95 305 ARG A N 1
ATOM 1792 C CA . ARG B 2 106 ? -20.074 -44.149 22.631 1.00 22.16 305 ARG A CA 1
ATOM 1793 C C . ARG B 2 106 ? -21.330 -43.916 23.456 1.00 22.69 305 ARG A C 1
ATOM 1794 O O . ARG B 2 106 ? -22.433 -43.797 22.911 1.00 23.25 305 ARG A O 1
ATOM 1815 N N . ALA B 2 107 ? -21.181 -43.807 24.771 1.00 22.57 306 ALA A N 1
ATOM 1816 C CA . ALA B 2 107 ? -22.344 -43.575 25.620 1.00 23.15 306 ALA A CA 1
ATOM 1817 C C . ALA B 2 107 ? -22.919 -42.193 25.374 1.00 25.64 306 ALA A C 1
ATOM 1818 O O . ALA B 2 107 ? -24.144 -42.014 25.376 1.00 25.11 306 ALA A O 1
ATOM 1825 N N . MET B 2 108 ? -22.042 -41.209 25.156 1.00 24.49 307 MET A N 1
ATOM 1826 C CA . MET B 2 108 ? -22.491 -39.841 24.913 1.00 23.64 307 MET A CA 1
ATOM 1827 C C . MET B 2 108 ? -23.297 -39.732 23.625 1.00 29.78 307 MET A C 1
ATOM 1828 O O . MET B 2 108 ? -24.224 -38.918 23.548 1.00 31.44 307 MET A O 1
ATOM 1842 N N . ARG B 2 109 ? -22.989 -40.564 22.624 1.00 30.05 308 ARG A N 1
ATOM 1843 C CA . ARG B 2 109 ? -23.646 -40.472 21.318 1.00 33.87 308 ARG A CA 1
ATOM 1844 C C . ARG B 2 109 ? -25.169 -40.538 21.433 1.00 34.34 308 ARG A C 1
ATOM 1845 O O . ARG B 2 109 ? -25.881 -39.754 20.795 1.00 30.24 308 ARG A O 1
ATOM 1866 N N . LYS B 2 110 ? -25.698 -41.497 22.205 1.00 29.30 309 LYS A N 1
ATOM 1867 C CA . LYS B 2 110 ? -27.152 -41.674 22.228 1.00 32.39 309 LYS A CA 1
ATOM 1868 C C . LYS B 2 110 ? -27.849 -40.460 22.827 1.00 24.66 309 LYS A C 1
ATOM 1869 O O . LYS B 2 110 ? -28.999 -40.176 22.473 1.00 29.61 309 LYS A O 1
ATOM 1888 N N . PHE B 2 111 ? -27.177 -39.729 23.719 1.00 28.10 310 PHE A N 1
ATOM 1889 C CA . PHE B 2 111 ? -27.768 -38.515 24.290 1.00 27.70 310 PHE A CA 1
ATOM 1890 C C . PHE B 2 111 ? -27.997 -37.466 23.216 1.00 29.46 310 PHE A C 1
ATOM 1891 O O . PHE B 2 111 ? -29.086 -36.894 23.108 1.00 26.49 310 PHE A O 1
ATOM 1908 N N . PHE B 2 112 ? -26.976 -37.186 22.412 1.00 27.96 311 PHE A N 1
ATOM 1909 C CA . PHE B 2 112 ? -27.183 -36.238 21.329 1.00 28.78 311 PHE A CA 1
ATOM 1910 C C . PHE B 2 112 ? -28.228 -36.767 20.367 1.00 35.17 311 PHE A C 1
ATOM 1911 O O . PHE B 2 112 ? -29.099 -36.027 19.901 1.00 28.31 311 PHE A O 1
ATOM 1928 N N . CYS B 2 113 ? -28.201 -38.070 20.120 1.00 32.04 312 CYS A N 1
ATOM 1929 C CA . CYS B 2 113 ? -29.137 -38.659 19.178 1.00 33.84 312 CYS A CA 1
ATOM 1930 C C . CYS B 2 113 ? -30.574 -38.527 19.678 1.00 35.06 312 CYS A C 1
ATOM 1931 O O . CYS B 2 113 ? -31.443 -38.031 18.957 1.00 35.04 312 CYS A O 1
ATOM 1939 N N . ASP B 2 114 ? -30.838 -38.927 20.927 1.00 30.20 313 ASP A N 1
ATOM 1940 C CA . ASP B 2 114 ? -32.203 -38.876 21.451 1.00 35.72 313 ASP A CA 1
ATOM 1941 C C . ASP B 2 114 ? -32.690 -37.446 21.658 1.00 34.64 313 ASP A C 1
ATOM 1942 O O . ASP B 2 114 ? -33.896 -37.185 21.558 1.00 36.25 313 ASP A O 1
ATOM 1951 N N . SER B 2 115 ? -31.791 -36.524 21.988 1.00 31.66 314 SER A N 1
ATOM 1952 C CA . SER B 2 115 ? -32.197 -35.156 22.292 1.00 32.44 314 SER A CA 1
ATOM 1953 C C . SER B 2 115 ? -32.685 -34.418 21.050 1.00 30.91 314 SER A C 1
ATOM 1954 O O . SER B 2 115 ? -32.061 -34.459 19.986 1.00 34.29 314 SER A O 1
ATOM 1962 N N . GLU B 2 116 ? -33.801 -33.705 21.216 1.00 31.70 315 GLU A N 1
ATOM 1963 C CA . GLU B 2 116 ? -34.350 -32.862 20.165 1.00 36.29 315 GLU A CA 1
ATOM 1964 C C . GLU B 2 116 ? -33.567 -31.568 19.973 1.00 33.69 315 GLU A C 1
ATOM 1965 O O . GLU B 2 116 ? -33.743 -30.910 18.944 1.00 35.41 315 GLU A O 1
ATOM 1977 N N . ASP B 2 117 ? -32.718 -31.188 20.932 1.00 31.63 316 ASP A N 1
ATOM 1978 C CA . ASP B 2 117 ? -31.916 -29.969 20.848 1.00 31.21 316 ASP A CA 1
ATOM 1979 C C . ASP B 2 117 ? -30.630 -30.147 20.045 1.00 26.09 316 ASP A C 1
ATOM 1980 O O . ASP B 2 117 ? -29.893 -29.168 19.830 1.00 28.35 316 ASP A O 1
ATOM 1989 N N . TRP B 2 118 ? -30.334 -31.360 19.596 1.00 24.48 317 TRP A N 1
ATOM 1990 C CA . TRP B 2 118 ? -29.059 -31.647 18.967 1.00 22.89 317 TRP A CA 1
ATOM 1991 C C . TRP B 2 118 ? -29.270 -32.544 17.764 1.00 23.87 317 TRP A C 1
ATOM 1992 O O . TRP B 2 118 ? -30.005 -33.530 17.837 1.00 26.55 317 TRP A O 1
ATOM 2013 N N . ARG B 2 119 ? -28.612 -32.229 16.677 1.00 22.91 318 ARG A N 1
ATOM 2014 C CA . ARG B 2 119 ? -28.613 -33.085 15.503 1.00 27.99 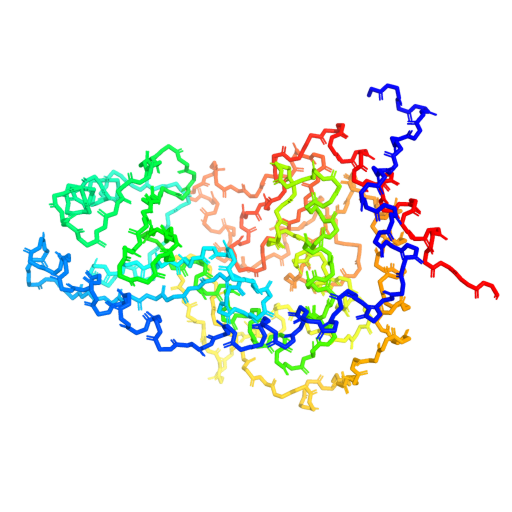318 ARG A CA 1
ATOM 2015 C C . ARG B 2 119 ? -27.263 -33.773 15.427 1.00 24.78 318 ARG A C 1
ATOM 2016 O O . ARG B 2 119 ? -26.226 -33.114 15.331 1.00 23.96 318 ARG A O 1
ATOM 2037 N N . LEU B 2 120 ? -27.265 -35.094 15.461 1.00 23.25 319 LEU A N 1
ATOM 2038 C CA . LEU B 2 120 ? -26.009 -35.820 15.355 1.00 25.38 319 LEU A CA 1
ATOM 2039 C C . LEU B 2 120 ? -25.580 -35.827 13.894 1.00 24.99 319 LEU A C 1
ATOM 2040 O O . LEU B 2 120 ? -26.336 -36.286 13.024 1.00 29.74 319 LEU A O 1
ATOM 2056 N N . ILE B 2 121 ? -24.394 -35.304 13.632 1.00 22.48 320 ILE A N 1
ATOM 2057 C CA . ILE B 2 121 ? -23.834 -35.214 12.298 1.00 24.12 320 ILE A CA 1
ATOM 2058 C C . ILE B 2 121 ? -22.905 -36.382 12.012 1.00 28.94 320 ILE A C 1
ATOM 2059 O O . ILE B 2 121 ? -22.978 -37.008 10.956 1.00 31.65 320 ILE A O 1
ATOM 2075 N N . ASN B 2 122 ? -21.981 -36.656 12.916 1.00 24.37 321 ASN A N 1
ATOM 2076 C CA . ASN B 2 122 ? -21.110 -37.802 12.712 1.00 23.13 321 ASN A CA 1
ATOM 2077 C C . ASN B 2 122 ? -20.586 -38.263 14.058 1.00 24.24 321 ASN A C 1
ATOM 2078 O O . ASN B 2 122 ? -20.546 -37.499 15.029 1.00 25.69 321 ASN A O 1
ATOM 2089 N N . PHE B 2 123 ? -20.175 -39.530 14.090 1.00 27.52 322 PHE A N 1
ATOM 2090 C CA . PHE B 2 123 ? -19.527 -40.126 15.248 1.00 23.36 322 PHE A CA 1
ATOM 2091 C C . PHE B 2 123 ? -18.225 -40.733 14.741 1.00 21.63 322 PHE A C 1
ATOM 2092 O O . PHE B 2 123 ? -18.244 -41.677 13.944 1.00 24.73 322 PHE A O 1
ATOM 2109 N N . ILE B 2 124 ? -17.104 -40.180 15.187 1.00 23.57 323 ILE A N 1
ATOM 2110 C CA . ILE B 2 124 ? -15.785 -40.491 14.650 1.00 21.89 323 ILE A CA 1
ATOM 2111 C C . ILE B 2 124 ? -14.964 -41.091 15.781 1.00 24.61 323 ILE A C 1
ATOM 2112 O O . ILE B 2 124 ? -14.357 -40.362 16.562 1.00 23.65 323 ILE A O 1
ATOM 2128 N N . GLU B 2 125 ? -14.904 -42.418 15.869 1.00 27.25 324 GLU A N 1
ATOM 2129 C CA . GLU B 2 125 ? -14.145 -43.002 16.968 1.00 30.33 324 GLU A CA 1
ATOM 2130 C C . GLU B 2 125 ? -12.775 -43.507 16.539 1.00 27.86 324 GLU A C 1
ATOM 2131 O O . GLU B 2 125 ? -11.956 -43.818 17.406 1.00 34.53 324 GLU A O 1
ATOM 2143 N N . GLN B 2 126 ? -12.486 -43.559 15.240 1.00 28.13 325 GLN A N 1
ATOM 2144 C CA . GLN B 2 126 ? -11.211 -44.082 14.775 1.00 35.02 325 GLN A CA 1
ATOM 2145 C C . GLN B 2 126 ? -10.113 -43.026 14.704 1.00 30.56 325 GLN A C 1
ATOM 2146 O O . GLN B 2 126 ? -8.943 -43.382 14.544 1.00 41.17 325 GLN A O 1
ATOM 2160 N N . ALA B 2 127 ? -10.443 -41.748 14.841 1.00 29.96 326 ALA A N 1
ATOM 2161 C CA . ALA B 2 127 ? -9.429 -40.712 14.762 1.00 26.49 326 ALA A CA 1
ATOM 2162 C C . ALA B 2 127 ? -8.497 -40.716 15.981 1.00 22.44 326 ALA A C 1
ATOM 2163 O O . ALA B 2 127 ? -8.832 -41.215 17.055 1.00 22.42 326 ALA A O 1
ATOM 2170 N N . ARG B 2 128 ? -7.324 -40.094 15.809 1.00 22.97 327 ARG A N 1
ATOM 2171 C CA . ARG B 2 128 ? -6.408 -39.896 16.929 1.00 20.38 327 ARG A CA 1
ATOM 2172 C C . ARG B 2 128 ? -7.153 -39.294 18.108 1.00 21.10 327 ARG A C 1
ATOM 2173 O O . ARG B 2 128 ? -7.021 -39.746 19.250 1.00 22.33 327 ARG A O 1
ATOM 2194 N N . VAL B 2 129 ? -7.965 -38.281 17.830 1.00 20.60 328 VAL A N 1
ATOM 2195 C CA . VAL B 2 129 ? -8.864 -37.683 18.815 1.00 17.07 328 VAL A CA 1
ATOM 2196 C C . VAL B 2 129 ? -10.299 -37.995 18.406 1.00 17.79 328 VAL A C 1
ATOM 2197 O O . 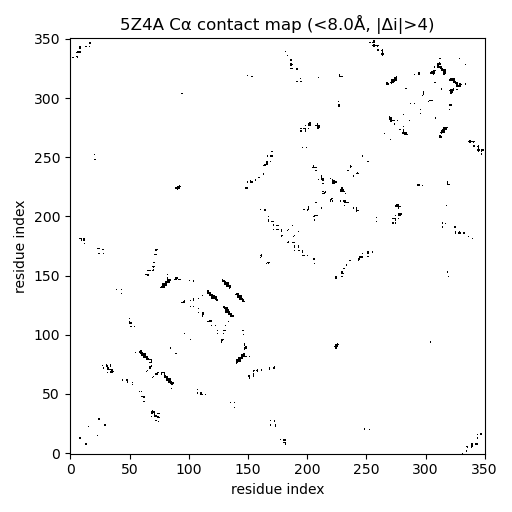VAL B 2 129 ? -10.855 -37.333 17.511 1.00 19.69 328 VAL A O 1
ATOM 2210 N N . PRO B 2 130 ? -10.914 -39.022 18.988 1.00 18.48 329 PRO A N 1
ATOM 2211 C CA . PRO B 2 130 ? -12.311 -39.318 18.671 1.00 18.82 329 PRO A CA 1
ATOM 2212 C C . PRO B 2 130 ? -13.207 -38.141 19.037 1.00 18.37 329 PRO A C 1
ATOM 2213 O O . PRO B 2 130 ? -13.003 -37.474 20.057 1.00 18.58 329 PRO A O 1
ATOM 2224 N N . ILE B 2 131 ? -14.196 -37.876 18.174 1.00 18.56 330 ILE A N 1
ATOM 2225 C CA . ILE B 2 131 ? -15.129 -36.773 18.389 1.00 18.42 330 ILE A CA 1
ATOM 2226 C C . ILE B 2 131 ? -16.540 -37.151 17.990 1.00 17.87 330 ILE A C 1
ATOM 2227 O O . ILE B 2 131 ? -16.771 -38.051 17.186 1.00 20.44 330 ILE A O 1
ATOM 2243 N N . ILE B 2 132 ? -17.482 -36.433 18.589 1.00 18.95 331 ILE A N 1
ATOM 2244 C CA . ILE B 2 132 ? -18.876 -36.403 18.189 1.00 16.65 331 ILE A CA 1
ATOM 2245 C C . ILE B 2 132 ? -19.086 -35.061 17.496 1.00 24.80 331 ILE A C 1
ATOM 2246 O O . ILE B 2 132 ? -18.823 -34.012 18.091 1.00 18.68 331 ILE A O 1
ATOM 2262 N N . LYS B 2 133 ? -19.553 -35.082 16.248 1.00 21.85 332 LYS A N 1
ATOM 2263 C CA . LYS B 2 133 ? -19.904 -33.840 15.558 1.00 20.37 332 LYS A CA 1
ATOM 2264 C C . LYS B 2 133 ? -21.419 -33.709 15.612 1.00 17.01 332 LYS A C 1
ATOM 2265 O O . LYS B 2 133 ? -22.146 -34.658 15.278 1.00 18.14 332 LYS A O 1
ATOM 2284 N N . THR B 2 134 ? -21.903 -32.554 16.072 1.00 17.44 333 THR A N 1
ATOM 2285 C CA . THR B 2 134 ? -23.331 -32.384 16.302 1.00 17.52 333 THR A CA 1
ATOM 2286 C C . THR B 2 134 ? -23.680 -30.909 16.164 1.00 24.89 333 THR A C 1
ATOM 2287 O O . THR B 2 134 ? -22.882 -30.031 16.504 1.00 25.33 333 THR A O 1
ATOM 2298 N N . CYS B 2 135 ? -24.879 -30.638 15.658 1.00 24.18 334 CYS A N 1
ATOM 2299 C CA . CYS B 2 135 ? -25.373 -29.275 15.563 1.00 19.91 334 CYS A CA 1
ATOM 2300 C C . CYS B 2 135 ? -26.221 -28.961 16.786 1.00 22.63 334 CYS A C 1
ATOM 2301 O O . CYS B 2 135 ? -27.164 -29.689 17.101 1.00 21.46 334 CYS A O 1
ATOM 2309 N N . HIS B 2 136 ? -25.890 -27.870 17.466 1.00 18.02 335 HIS A N 1
ATOM 2310 C CA . HIS B 2 136 ? -26.729 -27.351 18.532 1.00 18.64 335 HIS A CA 1
ATOM 2311 C C . HIS B 2 136 ? -27.874 -26.589 17.882 1.00 24.20 335 HIS A C 1
ATOM 2312 O O . HIS B 2 136 ? -27.673 -25.491 17.354 1.00 23.67 335 HIS A O 1
ATOM 2326 N N . LEU B 2 137 ? -29.067 -27.173 17.899 1.00 23.63 336 LEU A N 1
ATOM 2327 C CA . LEU B 2 137 ? -30.120 -26.628 17.049 1.00 25.05 336 LEU A CA 1
ATOM 2328 C C . LEU B 2 137 ? -30.609 -25.259 17.514 1.00 25.35 336 LEU A C 1
ATOM 2329 O O . LEU B 2 137 ? -30.941 -24.419 16.668 1.00 27.98 336 LEU A O 1
ATOM 2345 N N . PRO B 2 138 ? -30.673 -24.969 18.815 1.00 26.66 337 PRO A N 1
ATOM 2346 C CA . PRO B 2 138 ? -31.172 -23.636 19.204 1.00 29.07 337 PRO A CA 1
ATOM 2347 C C . PRO B 2 138 ? -30.310 -22.500 18.670 1.00 27.13 337 PRO A C 1
ATOM 2348 O O . PRO B 2 138 ? -30.851 -21.437 18.339 1.00 29.58 337 PRO A O 1
ATOM 2359 N N . THR B 2 139 ? -28.990 -22.687 18.557 1.00 24.82 338 THR A N 1
ATOM 2360 C CA . THR B 2 139 ? -28.114 -21.667 17.986 1.00 21.84 338 THR A CA 1
ATOM 2361 C C . THR B 2 139 ? -27.702 -21.938 16.551 1.00 25.45 338 THR A C 1
ATOM 2362 O O . THR B 2 139 ? -27.179 -21.031 15.892 1.00 27.48 338 THR A O 1
ATOM 2373 N N . GLY B 2 140 ? -27.858 -23.166 16.074 1.00 24.58 339 GLY A N 1
ATOM 2374 C CA . GLY B 2 140 ? -27.384 -23.528 14.758 1.00 23.65 339 GLY A CA 1
ATOM 2375 C C . GLY B 2 140 ? -25.903 -23.737 14.632 1.00 24.10 339 GLY A C 1
ATOM 2376 O O . GLY B 2 140 ? -25.420 -23.947 13.511 1.00 23.43 339 GLY A O 1
ATOM 2380 N N . ILE B 2 141 ? -25.146 -23.697 15.747 1.00 20.49 340 ILE A N 1
ATOM 2381 C CA . ILE B 2 141 ? -23.692 -23.786 15.697 1.00 19.34 340 ILE A CA 1
ATOM 2382 C C . ILE B 2 141 ? -23.292 -25.250 15.729 1.00 20.27 340 ILE A C 1
ATOM 2383 O O . ILE B 2 141 ? -23.771 -26.017 16.575 1.00 20.40 340 ILE A O 1
ATOM 2399 N N . GLU B 2 142 ? -22.432 -25.634 14.801 1.00 20.82 341 GLU A N 1
ATOM 2400 C CA . GLU B 2 142 ? -21.926 -26.998 14.754 1.00 16.74 341 GLU A CA 1
ATOM 2401 C C . GLU B 2 142 ? -20.842 -27.155 15.806 1.00 14.84 341 GLU A C 1
ATOM 2402 O O . GLU B 2 142 ? -20.021 -26.256 15.971 1.00 18.13 341 GLU A O 1
ATOM 2414 N N . CYS B 2 143 ? -20.896 -28.262 16.571 1.00 16.00 342 CYS A N 1
ATOM 2415 C CA . CYS B 2 143 ? -19.948 -28.490 17.657 1.00 18.12 342 CYS A CA 1
ATOM 2416 C C . CYS B 2 143 ? -19.199 -29.798 17.459 1.00 18.42 342 CYS A C 1
ATOM 2417 O O . CYS B 2 143 ? -19.806 -30.835 17.152 1.00 19.08 342 CYS A O 1
ATOM 2425 N N . ASP B 2 144 ? -17.889 -29.763 17.739 1.00 16.53 343 ASP A N 1
ATOM 2426 C CA . ASP B 2 144 ? -17.063 -30.962 17.801 1.00 18.07 343 ASP A CA 1
ATOM 2427 C C . ASP B 2 144 ? -16.821 -31.217 19.277 1.00 16.35 343 ASP A C 1
ATOM 2428 O O . ASP B 2 144 ? -16.251 -30.355 19.953 1.00 17.12 343 ASP A O 1
ATOM 2437 N N . ILE B 2 145 ? -17.226 -32.378 19.764 1.00 17.04 344 ILE A N 1
ATOM 2438 C CA . ILE B 2 145 ? -17.150 -32.716 21.181 1.00 15.87 344 ILE A CA 1
ATOM 2439 C C . ILE B 2 145 ? -16.073 -33.773 21.353 1.00 15.80 344 ILE A C 1
ATOM 2440 O O . ILE B 2 145 ? -16.141 -34.841 20.738 1.00 17.41 344 ILE A O 1
ATOM 2456 N N . CYS B 2 146 ? -15.082 -33.487 22.202 1.00 15.97 345 CYS A N 1
ATOM 2457 C CA . CYS B 2 146 ? -14.002 -34.436 22.453 1.00 16.35 345 CYS A CA 1
ATOM 2458 C C . CYS B 2 146 ? -13.828 -34.657 23.951 1.00 18.02 345 CYS A C 1
ATOM 2459 O O . CYS B 2 146 ? -14.465 -34.020 24.790 1.00 16.05 345 CYS A O 1
ATOM 2467 N N . LEU B 2 147 ? -12.893 -35.539 24.265 1.00 15.96 346 LEU A N 1
ATOM 2468 C CA . LEU B 2 147 ? -12.664 -35.990 25.622 1.00 16.44 346 LEU A CA 1
ATOM 2469 C C . LEU B 2 147 ? -11.204 -35.842 26.025 1.00 16.11 346 LEU A C 1
ATOM 2470 O O . LEU B 2 147 ? -10.732 -36.557 26.917 1.00 20.42 346 LEU A O 1
ATOM 2486 N N . ASN B 2 148 ? -10.480 -34.902 25.441 1.00 18.06 347 ASN A N 1
ATOM 2487 C CA . ASN B 2 148 ? -9.201 -34.574 26.051 1.00 23.52 347 ASN A CA 1
ATOM 2488 C C . ASN B 2 148 ? -8.945 -33.087 25.924 1.00 14.36 347 ASN A C 1
ATOM 2489 O O . ASN B 2 148 ? -9.567 -32.368 25.132 1.00 13.99 347 ASN A O 1
ATOM 2500 N N . SER B 2 149 ? -8.060 -32.644 26.792 1.00 13.92 348 SER A N 1
ATOM 2501 C CA . SER B 2 149 ? -7.876 -31.244 27.101 1.00 14.53 348 SER A CA 1
ATOM 2502 C C . SER B 2 149 ? -6.849 -30.547 26.250 1.00 11.77 348 SER A C 1
ATOM 2503 O O . SER B 2 149 ? -6.681 -29.346 26.424 1.00 14.33 348 SER A O 1
ATOM 2511 N N . MET B 2 150 ? -6.168 -31.238 25.335 1.00 13.19 349 MET A N 1
ATOM 2512 C CA . MET B 2 150 ? -5.002 -30.616 24.712 1.00 13.11 349 MET A CA 1
ATOM 2513 C C . MET B 2 150 ? -5.395 -29.450 23.817 1.00 13.47 349 MET A C 1
ATOM 2514 O O . MET B 2 150 ? -4.711 -28.423 23.802 1.00 13.77 349 MET A O 1
ATOM 2528 N N . GLY B 2 151 ? -6.491 -29.577 23.075 1.00 13.25 350 GLY A N 1
ATOM 2529 C CA . GLY B 2 151 ? -6.933 -28.473 22.221 1.00 13.71 350 GLY A CA 1
ATOM 2530 C C . GLY B 2 151 ? -7.272 -27.220 23.009 1.00 13.26 350 GLY A C 1
ATOM 2531 O O . GLY B 2 151 ? -6.956 -26.103 22.592 1.00 14.36 350 GLY A O 1
ATOM 2535 N N . PHE B 2 152 ? -7.966 -27.384 24.136 1.00 12.57 351 PHE A N 1
ATOM 2536 C CA . PHE B 2 152 ? -8.222 -26.251 25.013 1.00 13.15 351 PHE A CA 1
ATOM 2537 C C . PHE B 2 152 ? -6.910 -25.621 25.467 1.00 14.77 351 PHE A C 1
ATOM 2538 O O . PHE B 2 152 ? -6.776 -24.383 25.514 1.00 15.22 351 PHE A O 1
ATOM 2555 N N . CYS B 2 153 ? -5.933 -26.450 25.839 1.00 12.97 352 CYS A N 1
ATOM 2556 C CA . CYS B 2 153 ? -4.660 -25.894 26.295 1.00 14.16 352 CYS A CA 1
ATOM 2557 C C . CYS B 2 153 ? -3.975 -25.111 25.190 1.00 13.44 352 CYS A C 1
ATOM 2558 O O . CYS B 2 153 ? -3.442 -24.031 25.451 1.00 13.35 352 CYS A O 1
ATOM 2566 N N . ASN B 2 154 ? -3.948 -25.635 23.959 1.00 14.03 353 ASN A N 1
ATOM 2567 C CA . ASN B 2 154 ? -3.261 -24.835 22.962 1.00 15.17 353 ASN A CA 1
ATOM 2568 C C . ASN B 2 154 ? -4.094 -23.619 22.544 1.00 14.49 353 ASN A C 1
ATOM 2569 O O . ASN B 2 154 ? -3.498 -22.598 22.188 1.00 13.73 353 ASN A O 1
ATOM 2580 N N . THR B 2 155 ? -5.429 -23.658 22.688 1.00 12.40 354 THR A N 1
ATOM 2581 C CA . THR B 2 155 ? -6.257 -22.472 22.476 1.00 13.70 354 THR A CA 1
ATOM 2582 C C . THR B 2 155 ? -5.863 -21.356 23.438 1.00 17.14 354 THR A C 1
ATOM 2583 O O . THR B 2 155 ? -5.757 -20.181 23.050 1.00 15.41 354 THR A O 1
ATOM 2594 N N . ASN B 2 156 ? -5.622 -21.696 24.702 1.00 13.82 355 ASN A N 1
ATOM 2595 C CA . ASN B 2 156 ? -5.293 -20.653 25.650 1.00 13.27 355 ASN A CA 1
ATOM 2596 C C . ASN B 2 156 ? -3.919 -20.047 25.351 1.00 13.53 355 ASN A C 1
ATOM 2597 O O . ASN B 2 156 ? -3.717 -18.851 25.571 1.00 15.69 355 ASN A O 1
ATOM 2608 N N . LEU B 2 157 ? -2.978 -20.852 24.848 1.00 13.40 356 LEU A N 1
ATOM 2609 C CA . LEU B 2 157 ? -1.690 -20.339 24.414 1.00 13.72 356 LEU A CA 1
ATOM 2610 C C . LEU B 2 157 ? -1.847 -19.420 23.211 1.00 14.21 356 LEU A C 1
ATOM 2611 O O . LEU B 2 157 ? -1.312 -18.307 23.197 1.00 14.73 356 LEU A O 1
ATOM 2627 N N . LEU B 2 158 ? -2.620 -19.846 22.214 1.00 13.35 357 LEU A N 1
ATOM 2628 C CA . LEU B 2 158 ? -2.840 -18.987 21.062 1.00 12.77 357 LEU A CA 1
ATOM 2629 C C . LEU B 2 158 ? -3.509 -17.688 21.471 1.00 14.95 357 LEU A C 1
ATOM 2630 O O . LEU B 2 158 ? -3.192 -16.627 20.923 1.00 14.88 357 LEU A O 1
ATOM 2646 N N . LYS B 2 159 ? -4.492 -17.743 22.380 1.00 13.25 358 LYS A N 1
ATOM 2647 C CA . LYS B 2 159 ? -5.163 -16.511 22.802 1.00 16.09 358 LYS A CA 1
ATOM 2648 C C . LYS B 2 159 ? -4.174 -15.526 23.420 1.00 19.36 358 LYS A C 1
ATOM 2649 O O . LYS B 2 159 ? -4.220 -14.312 23.152 1.00 19.41 358 LYS A O 1
ATOM 2668 N N . TYR B 2 160 ? -3.278 -16.032 24.273 1.00 17.11 359 TYR A N 1
ATOM 2669 C CA . TYR B 2 160 ? -2.263 -15.181 24.864 1.00 15.45 359 TYR A CA 1
ATOM 2670 C C . TYR B 2 160 ? -1.381 -14.576 23.782 1.00 15.18 359 TYR A C 1
ATOM 2671 O O . TYR B 2 160 ? -1.031 -13.399 23.847 1.00 16.64 359 TYR A O 1
ATOM 2689 N N . ILE B 2 161 ? -0.982 -15.390 22.807 1.00 16.68 360 ILE A N 1
ATOM 2690 C CA . ILE B 2 161 ? -0.125 -14.926 21.714 1.00 13.58 360 ILE A CA 1
ATOM 2691 C C . ILE B 2 161 ? -0.835 -13.873 20.878 1.00 15.49 360 ILE A C 1
ATOM 2692 O O . ILE B 2 161 ? -0.277 -12.806 20.584 1.00 15.31 360 ILE A O 1
ATOM 2708 N N . PHE B 2 162 ? -2.089 -14.147 20.504 1.00 16.19 361 PHE A N 1
ATOM 2709 C CA . PHE B 2 162 ? -2.826 -13.217 19.645 1.00 13.50 361 PHE A CA 1
ATOM 2710 C C . PHE B 2 162 ? -3.135 -11.911 20.364 1.00 15.56 361 PHE A C 1
ATOM 2711 O O . PHE B 2 162 ? -3.056 -10.835 19.763 1.00 17.95 361 PHE A O 1
ATOM 2728 N N . GLU B 2 163 ? -3.516 -11.983 21.644 1.00 15.67 362 GLU A N 1
ATOM 2729 C CA . GLU B 2 163 ? -3.816 -10.767 22.381 1.00 16.69 362 GLU A CA 1
ATOM 2730 C C . GLU B 2 163 ? -2.562 -9.937 22.623 1.00 18.50 362 GLU A C 1
ATOM 2731 O O . GLU B 2 163 ? -2.633 -8.705 22.638 1.00 19.14 362 GLU A O 1
ATOM 2743 N N . SER B 2 164 ? -1.415 -10.588 22.793 1.00 16.03 363 SER A N 1
ATOM 2744 C CA . SER B 2 164 ? -0.167 -9.870 23.027 1.00 17.73 363 SER A CA 1
ATOM 2745 C C . SER B 2 164 ? 0.369 -9.227 21.760 1.00 18.54 363 SER A C 1
ATOM 2746 O O . SER B 2 164 ? 1.005 -8.162 21.826 1.00 19.49 363 SER A O 1
ATOM 2754 N N . GLN B 2 165 ? 0.139 -9.863 20.619 1.00 17.75 364 GLN A N 1
ATOM 2755 C CA . GLN B 2 165 ? 0.776 -9.491 19.352 1.00 16.91 364 GLN A CA 1
ATOM 2756 C C . GLN B 2 165 ? -0.268 -9.674 18.271 1.00 15.88 364 GLN A C 1
ATOM 2757 O O . GLN B 2 165 ? -0.286 -10.693 17.570 1.00 16.77 364 GLN A O 1
ATOM 2771 N N . PRO B 2 166 ? -1.219 -8.741 18.179 1.00 16.90 365 PRO A N 1
ATOM 2772 C CA . PRO B 2 166 ? -2.361 -8.910 17.265 1.00 17.14 365 PRO A CA 1
ATOM 2773 C C . PRO B 2 166 ? -1.992 -9.154 15.812 1.00 17.43 365 PRO A C 1
ATOM 2774 O O . PRO B 2 166 ? -2.785 -9.781 15.085 1.00 17.55 365 PRO A O 1
ATOM 2785 N N . LEU B 2 167 ? -0.826 -8.684 15.351 1.00 18.00 366 LEU A N 1
ATOM 2786 C CA . LEU B 2 167 ? -0.371 -9.027 14.006 1.00 19.77 366 LEU A CA 1
ATOM 2787 C C . LEU B 2 167 ? -0.520 -10.518 13.741 1.00 19.25 366 LEU A C 1
ATOM 2788 O O . LEU B 2 167 ? -0.884 -10.936 12.632 1.00 16.78 366 LEU A O 1
ATOM 2804 N N . THR B 2 168 ? -0.234 -11.334 14.758 1.00 16.54 367 THR A N 1
ATOM 2805 C CA . THR B 2 168 ? -0.325 -12.786 14.629 1.00 14.22 367 THR A CA 1
ATOM 2806 C C . THR B 2 168 ? -1.735 -13.197 14.246 1.00 15.99 367 THR A C 1
ATOM 2807 O O . THR B 2 168 ? -1.925 -14.030 13.360 1.00 14.41 367 THR A O 1
ATOM 2818 N N . GLN B 2 169 ? -2.729 -12.559 14.872 1.00 15.96 368 GLN A N 1
ATOM 2819 C CA . GLN B 2 169 ? -4.129 -12.881 14.642 1.00 15.86 368 GLN A CA 1
ATOM 2820 C C . GLN B 2 169 ? -4.552 -12.489 13.237 1.00 15.09 368 GLN A C 1
ATOM 2821 O O . GLN B 2 169 ? -5.207 -13.274 12.539 1.00 15.29 368 GLN A O 1
ATOM 2835 N N . TYR B 2 170 ? -4.182 -11.277 12.813 1.00 16.78 369 TYR A N 1
ATOM 2836 C CA . TYR B 2 170 ? -4.497 -10.845 11.453 1.00 17.39 369 TYR A CA 1
ATOM 2837 C C . TYR B 2 170 ? -3.888 -11.810 10.442 1.00 19.03 369 TYR A C 1
ATOM 2838 O O . TYR B 2 170 ? -4.539 -12.219 9.469 1.00 17.80 369 TYR A O 1
ATOM 2856 N N . MET B 2 171 ? -2.620 -12.159 10.638 1.00 18.36 370 MET A N 1
ATOM 2857 C CA . MET B 2 171 ? -1.953 -13.055 9.712 1.00 16.35 370 MET A CA 1
ATOM 2858 C C . MET B 2 171 ? -2.660 -14.405 9.675 1.00 16.42 370 MET A C 1
ATOM 2859 O O . MET B 2 171 ? -2.809 -15.024 8.613 1.00 17.87 370 MET A O 1
ATOM 2873 N N . CYS B 2 172 ? -3.109 -14.884 10.827 1.00 16.58 371 CYS A N 1
ATOM 2874 C CA . CYS B 2 172 ? -3.753 -16.186 10.851 1.00 14.92 371 CYS A CA 1
ATOM 2875 C C . CYS B 2 172 ? -5.115 -16.154 10.160 1.00 15.22 371 CYS A C 1
ATOM 2876 O O . CYS B 2 172 ? -5.475 -17.111 9.475 1.00 14.78 371 CYS A O 1
ATOM 2884 N N . ILE B 2 173 ? -5.871 -15.059 10.306 1.00 15.26 372 ILE A N 1
ATOM 2885 C CA . ILE B 2 173 ? -7.117 -14.916 9.560 1.00 13.81 372 ILE A CA 1
ATOM 2886 C C . ILE B 2 173 ? -6.835 -14.939 8.068 1.00 15.42 372 ILE A C 1
ATOM 2887 O O . ILE B 2 173 ? -7.553 -15.601 7.304 1.00 17.20 372 ILE A O 1
ATOM 2903 N N . TYR B 2 174 ? -5.798 -14.227 7.629 1.00 15.87 373 TYR A N 1
ATOM 2904 C CA . TYR B 2 174 ? -5.449 -14.219 6.205 1.00 16.12 373 TYR A CA 1
ATOM 2905 C C . TYR B 2 174 ? -5.060 -15.617 5.719 1.00 17.35 373 TYR A C 1
ATOM 2906 O O . TYR B 2 174 ? -5.606 -16.115 4.717 1.00 17.20 373 TYR A O 1
ATOM 2924 N N . VAL B 2 175 ? -4.114 -16.270 6.407 1.00 17.84 374 VAL A N 1
ATOM 2925 C CA . VAL B 2 175 ? -3.640 -17.550 5.885 1.00 18.17 374 VAL A CA 1
ATOM 2926 C C . VAL B 2 175 ? -4.710 -18.638 6.013 1.00 17.27 374 VAL A C 1
ATOM 2927 O O . VAL B 2 175 ? -4.751 -19.554 5.176 1.00 18.28 374 VAL A O 1
ATOM 2940 N N . LYS B 2 176 ? -5.608 -18.559 7.010 1.00 16.63 375 LYS A N 1
ATOM 2941 C CA . LYS B 2 176 ? -6.764 -19.458 7.062 1.00 19.09 375 LYS A CA 1
ATOM 2942 C C . LYS B 2 176 ? -7.583 -19.344 5.785 1.00 16.48 375 LYS A C 1
ATOM 2943 O O . LYS B 2 176 ? -7.966 -20.355 5.179 1.00 17.11 375 LYS A O 1
ATOM 2962 N N . ASN B 2 177 ? -7.904 -18.114 5.393 1.00 15.17 376 ASN A N 1
ATOM 2963 C CA . ASN B 2 177 ? -8.719 -17.898 4.201 1.00 16.18 376 ASN A CA 1
ATOM 2964 C C . ASN B 2 177 ? -7.944 -18.292 2.950 1.00 15.34 376 ASN A C 1
ATOM 2965 O O . ASN B 2 177 ? -8.517 -18.853 2.016 1.00 17.98 376 ASN A O 1
ATOM 2976 N N . TRP B 2 178 ? -6.637 -18.039 2.939 1.00 15.37 377 TRP A N 1
ATOM 2977 C CA . TRP B 2 178 ? -5.802 -18.468 1.820 1.00 15.76 377 TRP A CA 1
ATOM 2978 C C . TRP B 2 178 ? -5.828 -19.985 1.646 1.00 16.24 377 TRP A C 1
ATOM 2979 O O . TRP B 2 178 ? -5.932 -20.472 0.506 1.00 17.44 377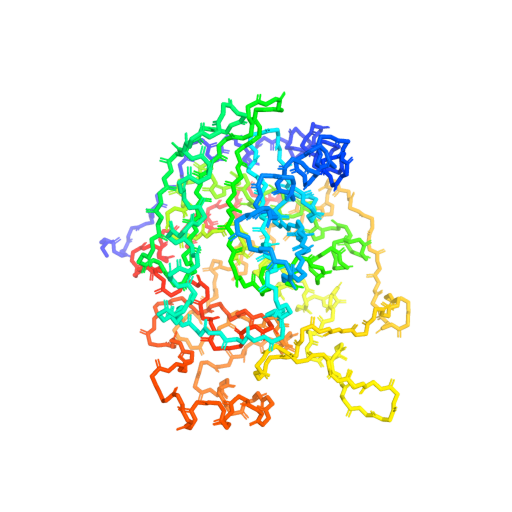 TRP A O 1
ATOM 3000 N N . LEU B 2 179 ? -5.687 -20.744 2.744 1.00 17.51 378 LEU A N 1
ATOM 3001 C CA . LEU B 2 179 ? -5.739 -22.202 2.661 1.00 15.57 378 LEU A CA 1
ATOM 3002 C C . LEU B 2 179 ? -7.046 -22.661 2.053 1.00 19.42 378 LEU A C 1
ATOM 3003 O O . LEU B 2 179 ? -7.070 -23.588 1.233 1.00 19.39 378 LEU A O 1
ATOM 3019 N N . GLU B 2 180 ? -8.154 -22.053 2.484 1.00 17.42 379 GLU A N 1
ATOM 3020 C CA . GLU B 2 180 ? -9.454 -22.417 1.948 1.00 18.65 379 GLU A CA 1
ATOM 3021 C C . GLU B 2 180 ? -9.520 -22.168 0.447 1.00 21.29 379 GLU A C 1
ATOM 3022 O O . GLU B 2 180 ? -9.965 -23.031 -0.321 1.00 22.34 379 GLU A O 1
ATOM 3034 N N . ARG B 2 181 ? -9.087 -20.987 0.005 1.00 17.55 380 ARG A N 1
ATOM 3035 C CA . ARG B 2 181 ? -9.188 -20.636 -1.405 1.00 19.55 380 ARG A CA 1
ATOM 3036 C C . ARG B 2 181 ? -8.240 -21.473 -2.253 1.00 22.54 380 ARG A C 1
ATOM 3037 O O . ARG B 2 181 ? -8.512 -21.708 -3.437 1.00 20.99 380 ARG A O 1
ATOM 3058 N N . CYS B 2 182 ? -7.131 -21.915 -1.670 1.00 19.10 381 CYS A N 1
ATOM 3059 C CA . CYS B 2 182 ? -6.183 -22.806 -2.335 1.00 20.82 381 CYS A CA 1
ATOM 3060 C C . CYS B 2 182 ? -6.619 -24.264 -2.298 1.00 22.53 381 CYS A C 1
ATOM 3061 O O . CYS B 2 182 ? -5.926 -25.120 -2.861 1.00 21.08 381 CYS A O 1
ATOM 3069 N N . LYS B 2 183 ? -7.728 -24.566 -1.629 1.00 20.52 382 LYS A N 1
ATOM 3070 C CA . LYS B 2 183 ? -8.193 -25.940 -1.439 1.00 22.63 382 LYS A CA 1
ATOM 3071 C C . LYS B 2 183 ? -7.095 -26.852 -0.869 1.00 24.02 382 LYS A C 1
ATOM 3072 O O . LYS B 2 183 ? -6.890 -27.988 -1.319 1.00 28.27 382 LYS A O 1
ATOM 3091 N N . LEU B 2 184 ? -6.409 -26.361 0.167 1.00 21.04 383 LEU A N 1
ATOM 3092 C CA . LEU B 2 184 ? -5.371 -27.122 0.841 1.00 21.65 383 LEU A CA 1
ATOM 3093 C C . LEU B 2 184 ? -5.782 -27.687 2.191 1.00 25.15 383 LEU A C 1
ATOM 3094 O O . LEU B 2 184 ? -4.962 -28.345 2.836 1.00 22.24 383 LEU A O 1
ATOM 3110 N N . THR B 2 185 ? -7.023 -27.468 2.636 1.00 27.47 384 THR A N 1
ATOM 3111 C CA . THR B 2 185 ? -7.365 -27.806 4.016 1.00 30.97 384 THR A CA 1
ATOM 3112 C C . THR B 2 185 ? -7.403 -29.311 4.266 1.00 34.62 384 THR A C 1
ATOM 3113 O O . THR B 2 185 ? -7.259 -29.727 5.421 1.00 41.12 384 THR A O 1
ATOM 3124 N N . GLU B 2 186 ? -7.566 -30.132 3.222 1.00 39.13 385 GLU A N 1
ATOM 3125 C CA . GLU B 2 186 ? -7.442 -31.578 3.389 1.00 55.54 385 GLU A CA 1
ATOM 3126 C C . GLU B 2 186 ? -6.096 -31.943 4.000 1.00 43.27 385 GLU A C 1
ATOM 3127 O O . GLU B 2 186 ? -6.002 -32.873 4.810 1.00 44.55 385 GLU A O 1
ATOM 3139 N N . GLN B 2 187 ? -5.044 -31.215 3.635 1.00 27.97 386 GLN A N 1
ATOM 3140 C CA . GLN B 2 187 ? -3.682 -31.562 4.015 1.00 30.05 386 GLN A CA 1
ATOM 3141 C C . GLN B 2 187 ? -3.116 -30.670 5.102 1.00 22.87 386 GLN A C 1
ATOM 3142 O O . GLN B 2 187 ? -2.482 -31.167 6.031 1.00 25.55 386 GLN A O 1
ATOM 3156 N N . ILE B 2 188 ? -3.332 -29.365 5.004 1.00 24.21 387 ILE A N 1
ATOM 3157 C CA . ILE B 2 188 ? -2.790 -28.404 5.956 1.00 23.33 387 ILE A CA 1
ATOM 3158 C C . ILE B 2 188 ? -3.963 -27.710 6.635 1.00 23.93 387 ILE A C 1
ATOM 3159 O O . ILE B 2 188 ? -4.755 -27.024 5.976 1.00 25.03 387 ILE A O 1
ATOM 3175 N N . SER B 2 189 ? -4.067 -27.888 7.944 1.00 20.32 388 SER A N 1
ATOM 3176 C CA . SER B 2 189 ? -5.163 -27.327 8.708 1.00 20.43 388 SER A CA 1
ATOM 3177 C C . SER B 2 189 ? -4.890 -25.874 9.080 1.00 19.07 388 SER A C 1
ATOM 3178 O O . SER B 2 189 ? -3.755 -25.399 9.065 1.00 16.48 388 SER A O 1
ATOM 3186 N N . THR B 2 190 ? -5.963 -25.184 9.466 1.00 20.69 389 THR A N 1
ATOM 3187 C CA . THR B 2 190 ? -5.825 -23.853 10.046 1.00 16.31 389 THR A CA 1
ATOM 3188 C C . THR B 2 190 ? -4.872 -23.866 11.235 1.00 14.86 389 THR A C 1
ATOM 3189 O O . THR B 2 190 ? -4.064 -22.959 11.409 1.00 15.38 389 THR A O 1
ATOM 3200 N N . TYR B 2 191 ? -4.967 -24.888 12.088 1.00 15.32 390 TYR A N 1
ATOM 3201 C CA . TYR B 2 191 ? -4.100 -24.925 13.252 1.00 16.36 390 TYR A CA 1
ATOM 3202 C C . TYR B 2 191 ? -2.639 -25.087 12.842 1.00 15.34 390 TYR A C 1
ATOM 3203 O O . TYR B 2 191 ? -1.757 -24.423 13.404 1.00 14.49 390 TYR A O 1
ATOM 3221 N N . SER B 2 192 ? -2.356 -25.963 11.870 1.00 15.71 391 SER A N 1
ATOM 3222 C CA . SER B 2 192 ? -0.983 -26.119 11.395 1.00 13.30 391 SER A CA 1
ATOM 3223 C C . SER B 2 192 ? -0.414 -24.797 10.907 1.00 17.23 391 SER A C 1
ATOM 3224 O O . SER B 2 192 ? 0.713 -24.422 11.252 1.00 14.81 391 SER A O 1
ATOM 3232 N N . ILE B 2 193 ? -1.169 -24.068 10.087 1.00 16.14 392 ILE A N 1
ATOM 3233 C CA . ILE B 2 193 ? -0.571 -22.850 9.558 1.00 15.15 392 ILE A CA 1
ATOM 3234 C C . ILE B 2 193 ? -0.510 -21.780 10.645 1.00 16.64 392 ILE A C 1
ATOM 3235 O O . ILE B 2 193 ? 0.343 -20.895 10.577 1.00 16.61 392 ILE A O 1
ATOM 3251 N N . THR B 2 194 ? -1.366 -21.853 11.675 1.00 14.48 393 THR A N 1
ATOM 3252 C CA . THR B 2 194 ? -1.218 -20.963 12.815 1.00 12.63 393 THR A CA 1
ATOM 3253 C C . THR B 2 194 ? 0.130 -21.172 13.493 1.00 13.32 393 THR A C 1
ATOM 3254 O O . THR B 2 194 ? 0.801 -20.199 13.868 1.00 13.88 393 THR A O 1
ATOM 3265 N N . LEU B 2 195 ? 0.532 -22.433 13.682 1.00 13.81 394 LEU A N 1
ATOM 3266 C CA . LEU B 2 195 ? 1.837 -22.701 14.287 1.00 13.60 394 LEU A CA 1
ATOM 3267 C C . LEU B 2 195 ? 2.970 -22.200 13.383 1.00 13.40 394 LEU A C 1
ATOM 3268 O O . LEU B 2 195 ? 4.016 -21.752 13.884 1.00 14.02 394 LEU A O 1
ATOM 3284 N N . MET B 2 196 ? 2.777 -22.291 12.060 1.00 14.65 395 MET A N 1
ATOM 3285 C CA . MET B 2 196 ? 3.756 -21.761 11.112 1.00 14.06 395 MET A CA 1
ATOM 3286 C C . MET B 2 196 ? 3.881 -20.240 11.216 1.00 13.71 395 MET A C 1
ATOM 3287 O O . MET B 2 196 ? 4.997 -19.715 11.196 1.00 13.85 395 MET A O 1
ATOM 3301 N N . VAL B 2 197 ? 2.758 -19.516 11.345 1.00 14.46 396 VAL A N 1
ATOM 3302 C CA . VAL B 2 197 ? 2.814 -18.068 11.556 1.00 14.54 396 VAL A CA 1
ATOM 3303 C C . VAL B 2 197 ? 3.560 -17.752 12.849 1.00 14.05 396 VAL A C 1
ATOM 3304 O O . VAL B 2 197 ? 4.396 -16.841 12.900 1.00 15.76 396 VAL A O 1
ATOM 3317 N N . ILE B 2 198 ? 3.216 -18.462 13.927 1.00 12.81 397 ILE A N 1
ATOM 3318 C CA . ILE B 2 198 ? 3.863 -18.239 15.214 1.00 12.71 397 ILE A CA 1
ATOM 3319 C C . ILE B 2 198 ? 5.377 -18.432 15.086 1.00 14.06 397 ILE A C 1
ATOM 3320 O O . ILE B 2 198 ? 6.157 -17.596 15.528 1.00 14.89 397 ILE A O 1
ATOM 3336 N N . TYR B 2 199 ? 5.799 -19.548 14.493 1.00 14.19 398 TYR A N 1
ATOM 3337 C CA . TYR B 2 199 ? 7.220 -19.824 14.334 1.00 14.79 398 TYR A CA 1
ATOM 3338 C C . TYR B 2 199 ? 7.902 -18.715 13.530 1.00 15.16 398 TYR A C 1
ATOM 3339 O O . TYR B 2 199 ? 8.962 -18.202 13.918 1.00 15.07 398 TYR A O 1
ATOM 3357 N N . PHE B 2 200 ? 7.295 -18.333 12.396 1.00 15.85 399 PHE A N 1
ATOM 3358 C CA . PHE B 2 200 ? 7.835 -17.264 11.573 1.00 16.26 399 PHE A CA 1
ATOM 3359 C C . PHE B 2 200 ? 8.032 -15.971 12.373 1.00 17.36 399 PHE A C 1
ATOM 3360 O O . PHE B 2 200 ? 9.093 -15.335 12.296 1.00 18.25 399 PHE A O 1
ATOM 3377 N N . LEU B 2 201 ? 7.060 -15.600 13.207 1.00 16.63 400 LEU A N 1
ATOM 3378 C CA . LEU B 2 201 ? 7.210 -14.368 13.965 1.00 17.88 400 LEU A CA 1
ATOM 3379 C C . LEU B 2 201 ? 8.218 -14.518 15.104 1.00 17.46 400 LEU A C 1
ATOM 3380 O O . LEU B 2 201 ? 8.896 -13.548 15.458 1.00 19.46 400 LEU A O 1
ATOM 3396 N N . GLN B 2 202 ? 8.362 -15.719 15.661 1.00 15.89 401 GLN A N 1
ATOM 3397 C CA . GLN B 2 202 ? 9.423 -15.952 16.633 1.00 15.67 401 GLN A CA 1
ATOM 3398 C C . GLN B 2 202 ? 10.777 -15.665 16.011 1.00 17.46 401 GLN A C 1
ATOM 3399 O O . GLN B 2 202 ? 11.648 -15.085 16.650 1.00 18.88 401 GLN A O 1
ATOM 3413 N N . LEU B 2 203 ? 10.959 -16.046 14.747 1.00 19.31 402 LEU A N 1
ATOM 3414 C CA . LEU B 2 203 ? 12.233 -15.808 14.097 1.00 20.68 402 LEU A CA 1
ATOM 3415 C C . LEU B 2 203 ? 12.490 -14.317 13.919 1.00 23.61 402 LEU A C 1
ATOM 3416 O O . LEU B 2 203 ? 13.648 -13.915 13.761 1.00 26.79 402 LEU A O 1
ATOM 3432 N N . GLN B 2 204 ? 11.436 -13.493 13.925 1.00 24.41 403 GLN A N 1
ATOM 3433 C CA . GLN B 2 204 ? 11.556 -12.038 13.809 1.00 24.62 403 GLN A CA 1
ATOM 3434 C C . GLN B 2 204 ? 11.671 -11.347 15.161 1.00 24.19 403 GLN A C 1
ATOM 3435 O O . GLN B 2 204 ? 11.568 -10.119 15.217 1.00 26.35 403 GLN A O 1
ATOM 3449 N N . ALA B 2 205 ? 11.812 -12.105 16.257 1.00 21.68 404 ALA A N 1
ATOM 3450 C CA . ALA B 2 205 ? 11.839 -11.558 17.617 1.00 19.66 404 ALA A CA 1
ATOM 3451 C C . ALA B 2 205 ? 10.538 -10.855 17.986 1.00 22.26 404 ALA A C 1
ATOM 3452 O O . ALA B 2 205 ? 10.533 -9.938 18.800 1.00 25.35 404 ALA A O 1
ATOM 3459 N N . LEU B 2 206 ? 9.400 -11.325 17.456 1.00 20.02 405 LEU A N 1
ATOM 3460 C CA . LEU B 2 206 ? 8.105 -10.726 17.766 1.00 19.74 405 LEU A CA 1
ATOM 3461 C C . LEU B 2 206 ? 7.232 -11.615 18.632 1.00 20.62 405 LEU A C 1
ATOM 3462 O O . LEU B 2 206 ? 6.144 -11.183 19.033 1.00 20.56 405 LEU A O 1
ATOM 3478 N N . LEU B 2 207 ? 7.681 -12.831 18.924 1.00 17.48 406 LEU A N 1
ATOM 3479 C CA . LEU B 2 207 ? 6.993 -13.787 19.777 1.00 16.74 406 LEU A CA 1
ATOM 3480 C C . LEU B 2 207 ? 8.039 -14.587 20.522 1.00 16.55 406 LEU A C 1
ATOM 3481 O O . LEU B 2 207 ? 9.131 -14.824 19.988 1.00 18.07 406 LEU A O 1
ATOM 3497 N N . PRO B 2 208 ? 7.750 -15.002 21.754 1.00 18.59 407 PRO A N 1
ATOM 3498 C CA . PRO B 2 208 ? 8.718 -15.776 22.532 1.00 18.82 407 PRO A CA 1
ATOM 3499 C C . PRO B 2 208 ? 8.705 -17.231 22.099 1.00 15.76 407 PRO A C 1
ATOM 3500 O O . PRO B 2 208 ? 7.650 -17.777 21.739 1.00 17.05 407 PRO A O 1
ATOM 3511 N N . PRO B 2 209 ? 9.826 -17.933 22.237 1.00 18.12 408 PRO A N 1
ATOM 3512 C CA . PRO B 2 209 ? 9.770 -19.400 22.187 1.00 17.22 408 PRO A CA 1
ATOM 3513 C C . PRO B 2 209 ? 8.845 -19.901 23.280 1.00 14.60 408 PRO A C 1
ATOM 3514 O O . PRO B 2 209 ? 8.876 -19.390 24.396 1.00 16.96 408 PRO A O 1
ATOM 3525 N N . ILE B 2 210 ? 8.082 -20.954 22.992 1.00 15.89 409 ILE A N 1
ATOM 3526 C CA . ILE B 2 210 ? 7.183 -21.443 24.031 1.00 15.83 409 ILE A CA 1
ATOM 3527 C C . ILE B 2 210 ? 7.989 -22.026 25.185 1.00 18.26 409 ILE A C 1
ATOM 3528 O O . ILE B 2 210 ? 7.625 -21.875 26.356 1.00 18.49 409 ILE A O 1
ATOM 3544 N N . ALA B 2 211 ? 9.114 -22.667 24.879 1.00 17.55 410 ALA A N 1
ATOM 3545 C CA . ALA B 2 211 ? 9.962 -23.198 25.935 1.00 22.35 410 ALA A CA 1
ATOM 3546 C C . ALA B 2 211 ? 10.378 -22.125 26.927 1.00 20.74 410 ALA A C 1
ATOM 3547 O O . ALA B 2 211 ? 10.551 -22.419 28.120 1.00 20.38 410 ALA A O 1
ATOM 3554 N N . MET B 2 212 ? 10.570 -20.882 26.463 1.00 19.07 411 MET A N 1
ATOM 3555 C CA . MET B 2 212 ? 10.999 -19.809 27.354 1.00 25.66 411 MET A CA 1
ATOM 3556 C C . MET B 2 212 ? 9.8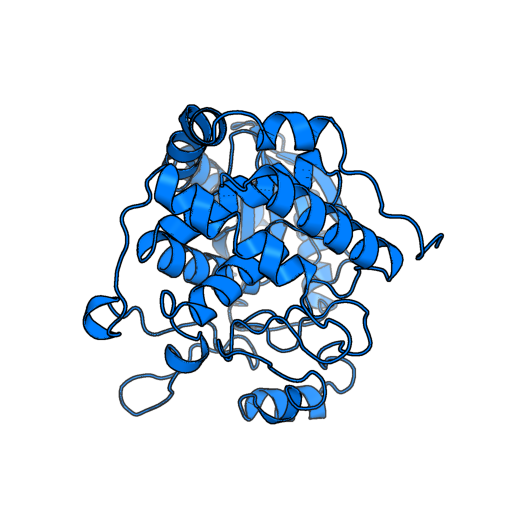94 -19.400 28.315 1.00 23.72 411 MET A C 1
ATOM 3557 O O . MET B 2 212 ? 10.189 -18.900 29.412 1.00 28.74 411 MET A O 1
ATOM 3571 N N . LEU B 2 213 ? 8.631 -19.610 27.934 1.00 20.55 412 LEU A N 1
ATOM 3572 C CA . LEU B 2 213 ? 7.502 -19.351 28.804 1.00 19.04 412 LEU A CA 1
ATOM 3573 C C . LEU B 2 213 ? 7.279 -20.464 29.826 1.00 20.15 412 LEU A C 1
ATOM 3574 O O . LEU B 2 213 ? 6.421 -20.301 30.699 1.00 25.83 412 LEU A O 1
ATOM 3590 N N . GLN B 2 214 ? 8.017 -21.575 29.737 1.00 18.95 413 GLN A N 1
ATOM 3591 C CA . GLN B 2 214 ? 7.760 -22.783 30.527 1.00 18.23 413 GLN A CA 1
ATOM 3592 C C . GLN B 2 214 ? 8.964 -23.185 31.376 1.00 27.47 413 GLN A C 1
ATOM 3593 O O . GLN B 2 214 ? 9.108 -24.355 31.754 1.00 24.91 413 GLN A O 1
ATOM 3607 N N . ILE B 2 215 ? 9.852 -22.240 31.666 1.00 21.51 414 ILE A N 1
ATOM 3608 C CA . ILE B 2 215 ? 10.907 -22.493 32.643 1.00 29.78 414 ILE A CA 1
ATOM 3609 C C . ILE B 2 215 ? 10.313 -23.021 33.949 1.00 28.17 414 ILE A C 1
ATOM 3610 O O . ILE B 2 215 ? 9.334 -22.482 34.476 1.00 29.66 414 ILE A O 1
ATOM 3626 N N . GLU B 2 216 ? 10.926 -24.072 34.488 1.00 29.95 415 GLU A N 1
ATOM 3627 C CA . GLU B 2 216 ? 10.471 -24.701 35.727 1.00 32.61 415 GLU A CA 1
ATOM 3628 C C . GLU B 2 216 ? 11.489 -24.379 36.814 1.00 30.66 415 GLU A C 1
ATOM 3629 O O . GLU B 2 216 ? 12.599 -24.907 36.791 1.00 32.04 415 GLU A O 1
ATOM 3641 N N . ASP B 2 217 ? 11.098 -23.537 37.764 1.00 32.28 416 ASP A N 1
ATOM 3642 C CA . ASP B 2 217 ? 12.003 -23.087 38.830 1.00 32.73 416 ASP A CA 1
ATOM 3643 C C . ASP B 2 217 ? 11.189 -22.869 40.104 1.00 29.08 416 ASP A C 1
ATOM 3644 O O . ASP B 2 217 ? 10.081 -23.390 40.243 1.00 28.47 416 ASP A O 1
ATOM 3653 N N . ALA B 2 218 ? 11.742 -22.100 41.055 1.00 32.28 417 ALA A N 1
ATOM 3654 C CA . ALA B 2 218 ? 11.037 -21.912 42.324 1.00 34.13 417 ALA A CA 1
ATOM 3655 C C . ALA B 2 218 ? 9.747 -21.126 42.142 1.00 31.35 417 ALA A C 1
ATOM 3656 O O . ALA B 2 218 ? 8.778 -21.342 42.880 1.00 43.91 417 ALA A O 1
ATOM 3663 N N . ALA B 2 219 ? 9.700 -20.234 41.168 1.00 28.62 418 ALA A N 1
ATOM 3664 C CA . ALA B 2 219 ? 8.533 -19.389 40.972 1.00 33.79 418 ALA A CA 1
ATOM 3665 C C . ALA B 2 219 ? 7.495 -20.012 40.060 1.00 34.67 418 ALA A C 1
ATOM 3666 O O . ALA B 2 219 ? 6.336 -19.574 40.077 1.00 36.99 418 ALA A O 1
ATOM 3673 N N . ASN B 2 220 ? 7.872 -21.022 39.276 1.00 31.80 419 ASN A N 1
ATOM 3674 C CA . ASN B 2 220 ? 7.028 -21.517 38.202 1.00 32.67 419 ASN A CA 1
ATOM 3675 C C . ASN B 2 220 ? 7.114 -23.026 38.151 1.00 27.19 419 ASN A C 1
ATOM 3676 O O . ASN B 2 220 ? 8.189 -23.573 37.896 1.00 27.36 419 ASN A O 1
ATOM 3687 N N A GLN B 2 221 ? 5.999 -23.706 38.376 0.47 25.16 420 GLN A N 1
ATOM 3688 N N B GLN B 2 221 ? 5.972 -23.661 38.397 0.53 24.63 420 GLN A N 1
ATOM 3689 C CA A GLN B 2 221 ? 5.959 -25.143 38.176 0.47 26.35 420 GLN A CA 1
ATOM 3690 C CA B GLN B 2 221 ? 5.764 -25.092 38.276 0.53 26.45 420 GLN A CA 1
ATOM 3691 C C A GLN B 2 221 ? 4.858 -25.508 37.193 0.47 24.42 420 GLN A C 1
ATOM 3692 C C B GLN B 2 221 ? 4.956 -25.389 37.014 0.53 23.38 420 GLN A C 1
ATOM 3693 O O A GLN B 2 221 ? 3.800 -24.864 37.130 0.47 19.16 420 GLN A O 1
ATOM 3694 O O B GLN B 2 221 ? 4.197 -24.545 36.527 0.53 16.37 420 GLN A O 1
ATOM 3721 N N . ALA B 2 222 ? 5.128 -26.589 36.470 1.00 18.99 421 ALA A N 1
ATOM 3722 C CA . ALA B 2 222 ? 4.312 -27.039 35.356 1.00 16.47 421 ALA A CA 1
ATOM 3723 C C . ALA B 2 222 ? 2.921 -27.576 35.738 1.00 18.18 421 ALA A C 1
ATOM 3724 O O . ALA B 2 222 ? 2.747 -28.298 36.717 1.00 17.59 421 ALA A O 1
ATOM 3731 N N . VAL B 2 223 ? 1.926 -27.228 34.918 1.00 17.00 422 VAL A N 1
ATOM 3732 C CA . VAL B 2 223 ? 0.669 -27.972 34.821 1.00 15.70 422 VAL A CA 1
ATOM 3733 C C . VAL B 2 223 ? 0.915 -29.060 33.795 1.00 16.96 422 VAL A C 1
ATOM 3734 O O . VAL B 2 223 ? 1.262 -28.767 32.645 1.00 14.99 422 VAL A O 1
ATOM 3747 N N . LEU B 2 224 ? 0.774 -30.311 34.216 1.00 14.16 423 LEU A N 1
ATOM 3748 C CA . LEU B 2 224 ? 1.082 -31.444 33.361 1.00 14.04 423 LEU A CA 1
ATOM 3749 C C . LEU B 2 224 ? -0.197 -32.135 32.930 1.00 13.81 423 LEU A C 1
ATOM 3750 O O . LEU B 2 224 ? -1.039 -32.467 33.766 1.00 14.08 423 LEU A O 1
ATOM 3766 N N . VAL B 2 225 ? -0.305 -32.386 31.624 1.00 13.41 424 VAL A N 1
ATOM 3767 C CA . VAL B 2 225 ? -1.288 -33.310 31.068 1.00 13.36 424 VAL A CA 1
ATOM 3768 C C . VAL B 2 225 ? -0.449 -34.465 30.552 1.00 13.64 424 VAL A C 1
ATOM 3769 O O . VAL B 2 225 ? 0.276 -34.320 29.566 1.00 13.85 424 VAL A O 1
ATOM 3782 N N . GLY B 2 226 ? -0.459 -35.581 31.271 1.00 15.69 425 GLY A N 1
ATOM 3783 C CA . GLY B 2 226 ? 0.542 -36.591 31.027 1.00 15.83 425 GLY A CA 1
ATOM 3784 C C . GLY B 2 226 ? 1.922 -35.971 31.093 1.00 15.16 425 GLY A C 1
ATOM 3785 O O . GLY B 2 226 ? 2.250 -35.305 32.071 1.00 14.80 425 GLY A O 1
ATOM 3789 N N . PRO B 2 227 ? 2.757 -36.174 30.074 1.00 16.04 426 PRO A N 1
ATOM 3790 C CA . PRO B 2 227 ? 4.114 -35.619 30.087 1.00 17.30 426 PRO A CA 1
ATOM 3791 C C . PRO B 2 227 ? 4.202 -34.187 29.587 1.00 15.75 426 PRO A C 1
ATOM 3792 O O . PRO B 2 227 ? 5.314 -33.632 29.567 1.00 19.55 426 PRO A O 1
ATOM 3803 N N . TRP B 2 228 ? 3.089 -33.575 29.179 1.00 14.60 427 TRP A N 1
ATOM 3804 C CA . TRP B 2 228 ? 3.134 -32.300 28.480 1.00 13.22 427 TRP A CA 1
ATOM 3805 C C . TRP B 2 228 ? 2.938 -31.152 29.460 1.00 14.94 427 TRP A C 1
ATOM 3806 O O . TRP B 2 228 ? 2.057 -31.194 30.322 1.00 13.51 427 TRP A O 1
ATOM 3827 N N . VAL B 2 229 ? 3.749 -30.111 29.298 1.00 15.04 428 VAL A N 1
ATOM 3828 C CA . VAL B 2 229 ? 3.597 -28.889 30.072 1.00 14.67 428 VAL A CA 1
ATOM 3829 C C . VAL B 2 229 ? 2.620 -28.004 29.311 1.00 15.71 428 VAL A C 1
ATOM 3830 O O . VAL B 2 229 ? 2.897 -27.609 28.168 1.00 15.90 428 VAL A O 1
ATOM 3843 N N . VAL B 2 230 ? 1.468 -27.729 29.906 1.00 14.97 429 VAL A N 1
ATOM 3844 C CA . VAL B 2 230 ? 0.383 -27.085 29.168 1.00 16.66 429 VAL A CA 1
ATOM 3845 C C . VAL B 2 230 ? 0.141 -25.664 29.606 1.00 17.19 429 VAL A C 1
ATOM 3846 O O . VAL B 2 230 ? -0.631 -24.952 28.935 1.00 19.23 429 VAL A O 1
ATOM 3859 N N . ASN B 2 231 ? 0.718 -25.237 30.720 1.00 17.52 430 ASN A N 1
ATOM 3860 C CA . ASN B 2 231 ? 0.648 -23.855 31.140 1.00 18.22 430 ASN A CA 1
ATOM 3861 C C . ASN B 2 231 ? 1.889 -23.120 30.667 1.00 17.31 430 ASN A C 1
ATOM 3862 O O . ASN B 2 231 ? 2.751 -23.662 29.965 1.00 17.66 430 ASN A O 1
ATOM 3873 N N . PHE B 2 232 ? 1.929 -21.833 30.988 1.00 17.74 431 PHE A N 1
ATOM 3874 C CA . PHE B 2 232 ? 3.003 -20.977 30.536 1.00 19.05 431 PHE A CA 1
ATOM 3875 C C . PHE B 2 232 ? 2.903 -19.706 31.341 1.00 20.86 431 PHE A C 1
ATOM 3876 O O . PHE B 2 232 ? 1.819 -19.340 31.807 1.00 21.32 431 PHE A O 1
ATOM 3893 N N . ALA B 2 233 ? 4.041 -19.062 31.518 1.00 21.23 432 ALA A N 1
ATOM 3894 C CA . ALA B 2 233 ? 4.075 -17.771 32.200 1.00 21.83 432 ALA A CA 1
ATOM 3895 C C . ALA B 2 233 ? 3.394 -16.722 31.328 1.00 22.13 432 ALA A C 1
ATOM 3896 O O . ALA B 2 233 ? 3.794 -16.516 30.178 1.00 26.38 432 ALA A O 1
ATOM 3903 N N . GLN B 2 234 ? 2.364 -16.060 31.856 1.00 25.23 433 GLN A N 1
ATOM 3904 C CA . GLN B 2 234 ? 1.613 -15.074 31.077 1.00 24.09 433 GLN A CA 1
ATOM 3905 C C . GLN B 2 234 ? 2.237 -13.690 31.258 1.00 29.69 433 GLN A C 1
ATOM 3906 O O . GLN B 2 234 ? 1.616 -12.736 31.724 1.00 30.13 433 GLN A O 1
ATOM 3920 N N . LYS B 2 235 ? 3.502 -13.617 30.879 1.00 27.99 434 LYS A N 1
ATOM 3921 C CA . LYS B 2 235 ? 4.285 -12.407 31.065 1.00 26.86 434 LYS A CA 1
ATOM 3922 C C . LYS B 2 235 ? 3.898 -11.366 30.027 1.00 26.19 434 LYS A C 1
ATOM 3923 O O . LYS B 2 235 ? 3.585 -11.695 28.885 1.00 24.14 434 LYS A O 1
ATOM 3942 N N . SER B 2 236 ? 3.917 -10.101 30.431 1.00 26.46 435 SER A N 1
ATOM 3943 C CA . SER B 2 236 ? 3.756 -9.019 29.468 1.00 25.19 435 SER A CA 1
ATOM 3944 C C . SER B 2 236 ? 4.912 -9.046 28.472 1.00 22.11 435 SER A C 1
ATOM 3945 O O . SER B 2 236 ? 6.021 -9.461 28.793 1.00 25.11 435 SER A O 1
ATOM 3953 N N . PHE B 2 237 ? 4.640 -8.637 27.230 1.00 26.12 436 PHE A N 1
ATOM 3954 C CA . PHE B 2 237 ? 5.743 -8.564 26.278 1.00 22.45 436 PHE A CA 1
ATOM 3955 C C . PHE B 2 237 ? 6.741 -7.486 26.674 1.00 24.50 436 PHE A C 1
ATOM 3956 O O . PHE B 2 237 ? 7.926 -7.603 26.351 1.00 23.04 436 PHE A O 1
ATOM 3973 N N . SER B 2 238 ? 6.282 -6.454 27.386 1.00 24.89 437 SER A N 1
ATOM 3974 C CA . SER B 2 238 ? 7.189 -5.474 27.970 1.00 28.16 437 SER A CA 1
ATOM 3975 C C . SER B 2 238 ? 8.235 -6.168 28.832 1.00 28.40 437 SER A C 1
ATOM 3976 O O . SER B 2 238 ? 9.438 -5.934 28.678 1.00 29.95 437 SER A O 1
ATOM 3984 N N . GLU B 2 239 ? 7.794 -7.082 29.705 1.00 25.07 438 GLU A N 1
ATOM 3985 C CA . GLU B 2 239 ? 8.721 -7.836 30.545 1.00 31.77 438 GLU A CA 1
ATOM 3986 C C . GLU B 2 239 ? 9.594 -8.773 29.722 1.00 27.74 438 GLU A C 1
ATOM 3987 O O . GLU B 2 239 ? 10.767 -8.977 30.048 1.00 30.52 438 GLU A O 1
ATOM 3999 N N . LEU B 2 240 ? 9.027 -9.392 28.684 1.00 23.62 439 LEU A N 1
ATOM 4000 C CA . LEU B 2 240 ? 9.787 -10.297 27.831 1.00 27.29 439 LEU A CA 1
ATOM 4001 C C . LEU B 2 240 ? 10.797 -9.574 26.950 1.00 26.80 439 LEU A C 1
ATOM 4002 O O . LEU B 2 240 ? 11.686 -10.221 26.390 1.00 31.39 439 LEU A O 1
ATOM 4018 N N . GLY B 2 241 ? 10.655 -8.266 26.780 1.00 25.94 440 GLY A N 1
ATOM 4019 C CA . GLY B 2 241 ? 11.544 -7.524 25.914 1.00 26.78 440 GLY A CA 1
ATOM 4020 C C . GLY B 2 241 ? 11.187 -7.608 24.456 1.00 23.88 440 GLY A C 1
ATOM 4021 O O . GLY B 2 241 ? 12.075 -7.564 23.611 1.00 24.73 440 GLY A O 1
ATOM 4025 N N . LEU B 2 242 ? 9.899 -7.762 24.134 1.00 21.81 441 LEU A N 1
ATOM 4026 C CA . LEU B 2 242 ? 9.433 -7.962 22.768 1.00 22.33 441 LEU A CA 1
ATOM 4027 C C . LEU B 2 242 ? 8.534 -6.801 22.388 1.00 25.13 441 LEU A C 1
ATOM 4028 O O . LEU B 2 242 ? 7.617 -6.437 23.134 1.00 24.28 441 LEU A O 1
ATOM 4044 N N . GLN B 2 243 ? 8.796 -6.204 21.247 1.00 21.81 442 GLN A N 1
ATOM 4045 C CA . GLN B 2 243 ? 7.962 -5.076 20.885 1.00 24.31 442 GLN A CA 1
ATOM 4046 C C . GLN B 2 243 ? 6.593 -5.561 20.416 1.00 21.71 442 GLN A C 1
ATOM 4047 O O . GLN B 2 243 ? 6.436 -6.683 19.923 1.00 20.74 442 GLN A O 1
ATOM 4061 N N . GLN B 2 244 ? 5.597 -4.695 20.588 1.00 22.07 443 GLN A N 1
ATOM 4062 C CA . GLN B 2 244 ? 4.209 -4.989 20.270 1.00 23.54 443 GLN A CA 1
ATOM 4063 C C . GLN B 2 244 ? 3.758 -4.039 19.172 1.00 25.80 443 GLN A C 1
ATOM 4064 O O . GLN B 2 244 ? 3.653 -2.832 19.399 1.00 30.90 443 GLN A O 1
ATOM 4078 N N . LEU B 2 245 ? 3.503 -4.583 17.998 1.00 24.74 444 LEU A N 1
ATOM 4079 C CA . LEU B 2 245 ? 3.248 -3.796 16.797 1.00 24.94 444 LEU A CA 1
ATOM 4080 C C . LEU B 2 245 ? 1.773 -3.479 16.652 1.00 23.43 444 LEU A C 1
ATOM 4081 O O . LEU B 2 245 ? 0.908 -4.223 17.109 1.00 24.67 444 LEU A O 1
ATOM 4097 N N . LYS B 2 246 ? 1.485 -2.345 16.016 1.00 26.99 445 LYS A N 1
ATOM 4098 C CA . LYS B 2 246 ? 0.127 -2.090 15.562 1.00 26.49 445 LYS A CA 1
ATOM 4099 C C . LYS B 2 246 ? -0.009 -2.663 14.163 1.00 29.13 445 LYS A C 1
ATOM 4100 O O . LYS B 2 246 ? 0.782 -2.337 13.270 1.00 32.14 445 LYS A O 1
ATOM 4119 N N . ALA B 2 247 ? -1.002 -3.526 13.984 1.00 24.70 446 ALA A N 1
ATOM 4120 C CA . ALA B 2 247 ? -1.234 -4.180 12.703 1.00 30.53 446 ALA A CA 1
ATOM 4121 C C . ALA B 2 247 ? -1.907 -3.181 11.785 1.00 34.99 446 ALA A C 1
ATOM 4122 O O . ALA B 2 247 ? -3.061 -2.805 12.003 1.00 49.81 446 ALA A O 1
ATOM 4129 N N . THR B 2 248 ? -1.170 -2.703 10.801 1.00 33.86 447 THR A N 1
ATOM 4130 C CA . THR B 2 248 ? -1.737 -1.890 9.742 1.00 31.34 447 THR A CA 1
ATOM 4131 C C . THR B 2 248 ? -1.708 -2.700 8.457 1.00 37.25 447 THR A C 1
ATOM 4132 O O . THR B 2 248 ? -1.002 -3.707 8.363 1.00 29.27 447 THR A O 1
ATOM 4143 N N . VAL B 2 249 ? -2.494 -2.266 7.464 1.00 43.32 448 VAL A N 1
ATOM 4144 C CA . VAL B 2 249 ? -2.469 -2.936 6.164 1.00 44.09 448 VAL A CA 1
ATOM 4145 C C . VAL B 2 249 ? -1.039 -3.080 5.652 1.00 36.73 448 VAL A C 1
ATOM 4146 O O . VAL B 2 249 ? -0.633 -4.204 5.335 1.00 34.05 448 VAL A O 1
ATOM 4159 N N . PRO B 2 250 ? -0.242 -2.013 5.551 1.00 35.52 449 PRO A N 1
ATOM 4160 C CA . PRO B 2 250 ? 1.139 -2.178 5.055 1.00 35.42 449 PRO A CA 1
ATOM 4161 C C . PRO B 2 250 ? 2.002 -3.079 5.916 1.00 35.59 449 PRO A C 1
ATOM 4162 O O . PRO B 2 250 ? 2.830 -3.823 5.377 1.00 33.92 449 PRO A O 1
ATOM 4173 N N . VAL B 2 251 ? 1.862 -3.011 7.243 1.00 34.12 450 VAL A N 1
ATOM 4174 C CA . VAL B 2 251 ? 2.600 -3.919 8.119 1.00 31.28 450 VAL A CA 1
ATOM 4175 C C . VAL B 2 251 ? 2.200 -5.363 7.837 1.00 27.93 450 VAL A C 1
ATOM 4176 O O . VAL B 2 251 ? 3.057 -6.246 7.672 1.00 28.81 450 VAL A O 1
ATOM 4189 N N . ILE B 2 252 ? 0.888 -5.623 7.768 1.00 28.51 451 ILE A N 1
ATOM 4190 C CA . ILE B 2 252 ? 0.388 -6.978 7.531 1.00 22.34 451 ILE A CA 1
ATOM 4191 C C . ILE B 2 252 ? 0.878 -7.499 6.181 1.00 24.26 451 ILE A C 1
ATOM 4192 O O . ILE B 2 252 ? 1.364 -8.628 6.069 1.00 23.04 451 ILE A O 1
ATOM 4208 N N . LYS B 2 253 ? 0.767 -6.675 5.129 1.00 25.95 452 LYS A N 1
ATOM 4209 C CA . LYS B 2 253 ? 1.172 -7.131 3.803 1.00 27.79 452 LYS A CA 1
ATOM 4210 C C . LYS B 2 253 ? 2.645 -7.496 3.766 1.00 21.86 452 LYS A C 1
ATOM 4211 O O . LYS B 2 253 ? 3.019 -8.533 3.209 1.00 25.10 452 LYS A O 1
ATOM 4230 N N . GLY B 2 254 ? 3.501 -6.673 4.376 1.00 23.53 453 GLY A N 1
ATOM 4231 C CA . GLY B 2 254 ? 4.922 -6.965 4.367 1.00 26.43 453 GLY A CA 1
ATOM 4232 C C . GLY B 2 254 ? 5.245 -8.240 5.124 1.00 21.30 453 GLY A C 1
ATOM 4233 O O . GLY B 2 254 ? 6.092 -9.031 4.699 1.00 22.14 453 GLY A O 1
ATOM 4237 N N . PHE B 2 255 ? 4.588 -8.458 6.260 1.00 24.04 454 PHE A N 1
ATOM 4238 C CA . PHE B 2 255 ? 4.859 -9.686 6.998 1.00 21.67 454 PHE A CA 1
ATOM 4239 C C . PHE B 2 255 ? 4.309 -10.899 6.260 1.00 17.31 454 PHE A C 1
ATOM 4240 O O . PHE B 2 255 ? 4.956 -11.954 6.237 1.00 20.53 454 PHE A O 1
ATOM 4257 N N . LEU B 2 256 ? 3.157 -10.754 5.594 1.00 20.44 455 LEU A N 1
ATOM 4258 C CA . LEU B 2 256 ? 2.632 -11.872 4.814 1.00 22.91 455 LEU A CA 1
ATOM 4259 C C . LEU B 2 256 ? 3.547 -12.203 3.637 1.00 18.58 455 LEU A C 1
ATOM 4260 O O . LEU B 2 256 ? 3.824 -13.383 3.384 1.00 19.61 455 LEU A O 1
ATOM 4276 N N A ARG B 2 257 ? 4.022 -11.189 2.911 0.54 20.88 456 ARG A N 1
ATOM 4277 N N B ARG B 2 257 ? 4.016 -11.182 2.911 0.46 20.60 456 ARG A N 1
ATOM 4278 C CA A ARG B 2 257 ? 4.964 -11.449 1.829 0.54 21.52 456 ARG A CA 1
ATOM 4279 C CA B ARG B 2 257 ? 4.976 -11.407 1.834 0.46 21.55 456 ARG A CA 1
ATOM 4280 C C A ARG B 2 257 ? 6.147 -12.259 2.340 0.54 20.00 456 ARG A C 1
ATOM 4281 C C B ARG B 2 257 ? 6.149 -12.237 2.333 0.46 20.15 456 ARG A C 1
ATOM 4282 O O A ARG B 2 257 ? 6.519 -13.286 1.757 0.54 20.82 456 ARG A O 1
ATOM 4283 O O B ARG B 2 257 ? 6.519 -13.252 1.729 0.46 21.47 456 ARG A O 1
ATOM 4324 N N . ASN B 2 258 ? 6.737 -11.824 3.458 1.00 20.83 457 ASN A N 1
ATOM 4325 C CA . ASN B 2 258 ? 7.893 -12.526 3.994 1.00 22.50 457 ASN A CA 1
ATOM 4326 C C . ASN B 2 258 ? 7.551 -13.910 4.534 1.00 17.77 457 ASN A C 1
ATOM 4327 O O . ASN B 2 258 ? 8.370 -14.825 4.424 1.00 21.50 457 ASN A O 1
ATOM 4338 N N . PHE B 2 259 ? 6.359 -14.088 5.122 1.00 18.84 458 PHE A N 1
ATOM 4339 C CA . PHE B 2 259 ? 5.918 -15.409 5.544 1.00 19.52 458 PHE A CA 1
ATOM 4340 C C . PHE B 2 259 ? 5.897 -16.379 4.364 1.00 17.10 458 PHE A C 1
ATOM 4341 O O . PHE B 2 259 ? 6.431 -17.488 4.445 1.00 17.42 458 PHE A O 1
ATOM 4358 N N . PHE B 2 260 ? 5.247 -15.985 3.270 1.00 17.01 459 PHE A N 1
ATOM 4359 C CA . PHE B 2 260 ? 5.095 -16.896 2.144 1.00 16.75 459 PHE A CA 1
ATOM 4360 C C . PHE B 2 260 ? 6.438 -17.150 1.483 1.00 17.52 459 PHE A C 1
ATOM 4361 O O . PHE B 2 260 ? 6.735 -18.285 1.082 1.00 20.95 459 PHE A O 1
ATOM 4378 N N . ALA B 2 261 ? 7.271 -16.108 1.383 1.00 19.25 460 ALA A N 1
ATOM 4379 C CA . ALA B 2 261 ? 8.612 -16.287 0.840 1.00 21.12 460 ALA A CA 1
ATOM 4380 C C . ALA B 2 261 ? 9.424 -17.247 1.700 1.00 20.42 460 ALA A C 1
ATOM 4381 O O . ALA B 2 261 ? 10.145 -18.104 1.174 1.00 22.25 460 ALA A O 1
ATOM 4388 N N . TYR B 2 262 ? 9.307 -17.126 3.021 1.00 19.43 461 TYR A N 1
ATOM 4389 C CA . TYR B 2 262 ? 10.051 -18.005 3.917 1.00 18.65 461 TYR A CA 1
ATOM 4390 C C . TYR B 2 262 ? 9.633 -19.462 3.739 1.00 20.54 461 TYR A C 1
ATOM 4391 O O . TYR B 2 262 ? 10.476 -20.349 3.584 1.00 22.71 461 TYR A O 1
ATOM 4409 N N . PHE B 2 263 ? 8.327 -19.741 3.746 1.00 18.90 462 PHE A N 1
ATOM 4410 C CA . PHE B 2 263 ? 7.931 -21.135 3.623 1.00 18.25 462 PHE A CA 1
ATOM 4411 C C . PHE B 2 263 ? 8.040 -21.652 2.197 1.00 18.63 462 PHE A C 1
ATOM 4412 O O . PHE B 2 263 ? 8.130 -22.868 2.003 1.00 20.43 462 PHE A O 1
ATOM 4429 N N . ALA B 2 264 ? 8.138 -20.765 1.202 1.00 20.27 463 ALA A N 1
ATOM 4430 C CA . ALA B 2 264 ? 8.458 -21.200 -0.146 1.00 23.40 463 ALA A CA 1
ATOM 4431 C C . ALA B 2 264 ? 9.861 -21.786 -0.238 1.00 25.50 463 ALA A C 1
ATOM 4432 O O . ALA B 2 264 ? 10.105 -22.674 -1.057 1.00 24.32 463 ALA A O 1
ATOM 4439 N N . LYS B 2 265 ? 10.801 -21.300 0.575 1.00 20.73 464 LYS A N 1
ATOM 4440 C CA . LYS B 2 265 ? 12.200 -21.678 0.449 1.00 21.72 464 LYS A CA 1
ATOM 4441 C C . LYS B 2 265 ? 12.695 -22.477 1.640 1.00 20.59 464 LYS A C 1
ATOM 4442 O O . LYS B 2 265 ? 13.880 -22.802 1.704 1.00 22.37 464 LYS A O 1
ATOM 4461 N N . PHE B 2 266 ? 11.802 -22.852 2.548 1.00 20.80 465 PHE A N 1
ATOM 4462 C CA . PHE B 2 266 ? 12.161 -23.617 3.727 1.00 19.23 465 PHE A CA 1
ATOM 4463 C C . PHE B 2 266 ? 12.632 -25.009 3.317 1.00 19.47 465 PHE A C 1
ATOM 4464 O O . PHE B 2 266 ? 12.131 -25.590 2.348 1.00 22.87 465 PHE A O 1
ATOM 4481 N N . ASP B 2 267 ? 13.611 -25.550 4.054 1.00 19.95 466 ASP A N 1
ATOM 4482 C CA . ASP B 2 267 ? 14.177 -26.868 3.743 1.00 21.09 466 ASP A CA 1
ATOM 4483 C C . ASP B 2 267 ? 13.475 -27.889 4.628 1.00 21.80 466 ASP A C 1
ATOM 4484 O O . ASP B 2 267 ? 13.904 -28.171 5.748 1.00 19.69 466 ASP A O 1
ATOM 4493 N N . TYR B 2 268 ? 12.378 -28.452 4.100 1.00 19.45 467 TYR A N 1
ATOM 4494 C CA . TYR B 2 268 ? 11.562 -29.427 4.812 1.00 18.88 467 TYR A CA 1
ATOM 4495 C C . TYR B 2 268 ? 12.235 -30.777 4.956 1.00 20.41 467 TYR A C 1
ATOM 4496 O O . TYR B 2 268 ? 11.777 -31.590 5.773 1.00 21.48 467 TYR A O 1
ATOM 4514 N N A GLU B 2 269 ? 13.301 -31.057 4.194 0.52 21.47 468 GLU A N 1
ATOM 4515 N N B GLU B 2 269 ? 13.305 -31.026 4.198 0.48 21.43 468 GLU A N 1
ATOM 4516 C CA A GLU B 2 269 ? 13.984 -32.338 4.358 0.52 22.69 468 GLU A CA 1
ATOM 4517 C CA B GLU B 2 269 ? 14.003 -32.297 4.288 0.48 23.70 468 GLU A CA 1
ATOM 4518 C C A GLU B 2 269 ? 14.772 -32.375 5.653 0.52 23.67 468 GLU A C 1
ATOM 4519 C C B GLU B 2 269 ? 14.856 -32.386 5.543 0.48 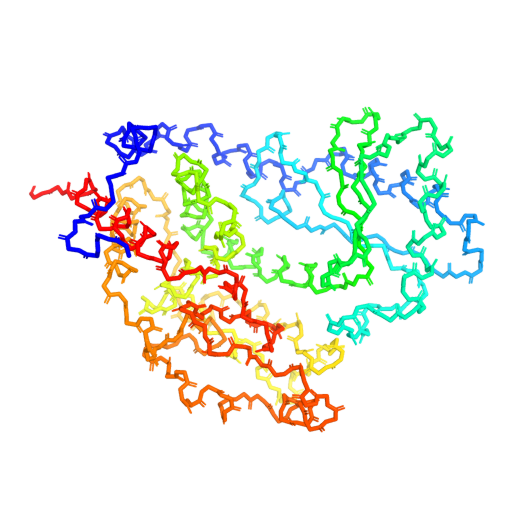23.97 468 GLU A C 1
ATOM 4520 O O A GLU B 2 269 ? 14.861 -33.421 6.305 0.52 22.00 468 GLU A O 1
ATOM 4521 O O B GLU B 2 269 ? 15.062 -33.487 6.062 0.48 31.40 468 GLU A O 1
ATOM 4544 N N . HIS B 2 270 ? 15.371 -31.253 6.036 1.00 21.34 469 HIS A N 1
ATOM 4545 C CA . HIS B 2 270 ? 16.268 -31.254 7.181 1.00 21.49 469 HIS A CA 1
ATOM 4546 C C . HIS B 2 270 ? 15.756 -30.513 8.399 1.00 21.22 469 HIS A C 1
ATOM 4547 O O . HIS B 2 270 ? 16.275 -30.753 9.486 1.00 21.84 469 HIS A O 1
ATOM 4561 N N . PHE B 2 271 ? 14.761 -29.648 8.259 1.00 19.84 470 PHE A N 1
ATOM 4562 C CA . PHE B 2 271 ? 14.346 -28.794 9.361 1.00 19.05 470 PHE A CA 1
ATOM 4563 C C . PHE B 2 271 ? 12.848 -28.932 9.567 1.00 18.25 470 PHE A C 1
ATOM 4564 O O . PHE B 2 271 ? 12.109 -29.326 8.665 1.00 18.80 470 PHE A O 1
ATOM 4581 N N . LEU B 2 272 ? 12.430 -28.610 10.783 1.00 19.78 471 LEU A N 1
ATOM 4582 C CA . LEU B 2 27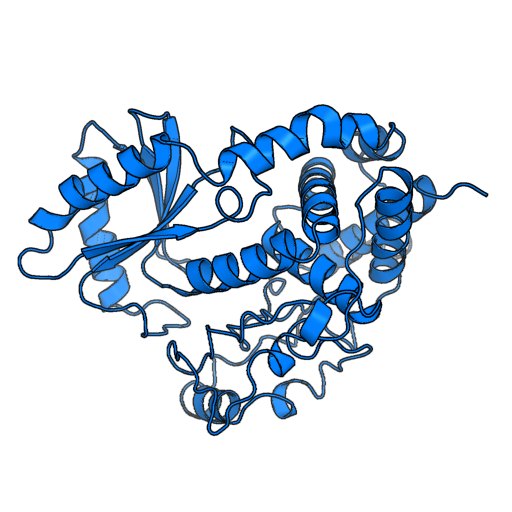2 ? 11.032 -28.598 11.151 1.00 16.36 471 LEU A CA 1
ATOM 4583 C C . LEU B 2 272 ? 10.616 -27.227 11.656 1.00 16.01 471 LEU A C 1
ATOM 4584 O O . LEU B 2 272 ? 11.428 -26.440 12.147 1.00 18.35 471 LEU A O 1
ATOM 4600 N N . VAL B 2 273 ? 9.322 -26.960 11.520 1.00 14.82 472 VAL A N 1
ATOM 4601 C CA . VAL B 2 273 ? 8.700 -25.786 12.123 1.00 15.39 472 VAL A CA 1
ATOM 4602 C C . VAL B 2 273 ? 8.513 -26.089 13.601 1.00 15.87 472 VAL A C 1
ATOM 4603 O O . VAL B 2 273 ? 7.882 -27.085 13.970 1.00 15.41 472 VAL A O 1
ATOM 4616 N N . CYS B 2 274 ? 9.137 -25.285 14.449 1.00 16.50 473 CYS A N 1
ATOM 4617 C CA . CYS B 2 274 ? 9.326 -25.642 15.860 1.00 15.19 473 CYS A CA 1
ATOM 4618 C C . CYS B 2 274 ? 9.042 -24.458 16.765 1.00 15.92 473 CYS A C 1
ATOM 4619 O O . CYS B 2 274 ? 9.957 -23.832 17.321 1.00 17.10 473 CYS A O 1
ATOM 4627 N N . PRO B 2 275 ? 7.767 -24.135 16.973 1.00 15.17 474 PRO A N 1
ATOM 4628 C CA . PRO B 2 275 ? 7.448 -23.044 17.915 1.00 14.99 474 PRO A CA 1
ATOM 4629 C C . PRO B 2 275 ? 7.843 -23.312 19.367 1.00 14.82 474 PRO A C 1
ATOM 4630 O O . PRO B 2 275 ? 7.952 -22.346 20.139 1.00 16.31 474 PRO A O 1
ATOM 4641 N N . TYR B 2 276 ? 8.074 -24.565 19.769 1.00 14.93 475 TYR A N 1
ATOM 4642 C CA . TYR B 2 276 ? 8.611 -24.819 21.102 1.00 16.51 475 TYR A CA 1
ATOM 4643 C C . TYR B 2 276 ? 9.959 -24.130 21.288 1.00 17.99 475 TYR A C 1
ATOM 4644 O O . TYR B 2 276 ? 10.153 -23.337 22.220 1.00 17.54 475 TYR A O 1
ATOM 4662 N N . ILE B 2 277 ? 10.893 -24.394 20.373 1.00 17.36 476 ILE A N 1
ATOM 4663 C CA . ILE B 2 277 ? 12.239 -23.846 20.474 1.00 17.39 476 ILE A CA 1
ATOM 4664 C C . ILE B 2 277 ? 12.286 -22.409 19.965 1.00 19.33 476 ILE A C 1
ATOM 4665 O O . ILE B 2 277 ? 13.017 -21.570 20.504 1.00 20.25 476 ILE A O 1
ATOM 4681 N N . GLY B 2 278 ? 11.501 -22.090 18.936 1.00 19.69 477 GLY A N 1
ATOM 4682 C CA . GLY B 2 278 ? 11.422 -20.709 18.481 1.00 19.14 477 GLY A CA 1
ATOM 4683 C C . GLY B 2 278 ? 12.697 -20.117 17.936 1.00 22.54 477 GLY A C 1
ATOM 4684 O O . GLY B 2 278 ? 12.888 -18.899 18.008 1.00 22.35 477 GLY A O 1
ATOM 4688 N N . GLN B 2 279 ? 13.585 -20.942 17.399 1.00 19.13 478 GLN A N 1
ATOM 4689 C CA . GLN B 2 279 ? 14.822 -20.473 16.799 1.00 18.36 478 GLN A CA 1
ATOM 4690 C C . GLN B 2 279 ? 14.930 -21.030 15.386 1.00 19.02 478 GLN A C 1
ATOM 4691 O O . GLN B 2 279 ? 14.284 -22.019 15.027 1.00 20.62 478 GLN A O 1
ATOM 4705 N N . ALA B 2 280 ? 15.780 -20.385 14.600 1.00 21.48 479 ALA A N 1
ATOM 4706 C CA . ALA B 2 280 ? 15.972 -20.775 13.211 1.00 21.69 479 ALA A CA 1
ATOM 4707 C C . ALA B 2 280 ? 16.628 -22.152 13.110 1.00 22.85 479 ALA A C 1
ATOM 4708 O O . ALA B 2 280 ? 17.382 -22.571 13.991 1.00 23.68 479 ALA A O 1
ATOM 4715 N N . ASN B 2 281 ? 16.331 -22.855 12.014 1.00 21.24 480 ASN A N 1
ATOM 4716 C CA . ASN B 2 281 ? 17.079 -24.048 11.609 1.00 21.56 480 ASN A CA 1
ATOM 4717 C C . ASN B 2 281 ? 17.110 -25.110 12.708 1.00 21.06 480 ASN A C 1
ATOM 4718 O O . ASN B 2 281 ? 18.172 -25.566 13.146 1.00 23.30 480 ASN A O 1
ATOM 4729 N N . VAL B 2 282 ? 15.919 -25.542 13.125 1.00 19.63 481 VAL A N 1
ATOM 4730 C CA . VAL B 2 282 ? 15.806 -26.629 14.091 1.00 19.33 481 VAL A CA 1
ATOM 4731 C C . VAL B 2 282 ? 15.807 -27.928 13.297 1.00 18.58 481 VAL A C 1
ATOM 4732 O O . VAL B 2 282 ? 14.909 -28.168 12.486 1.00 20.18 481 VAL A O 1
ATOM 4745 N N . GLU B 2 283 ? 16.833 -28.750 13.511 1.00 22.30 482 GLU A N 1
ATOM 4746 C CA . GLU B 2 283 ? 17.055 -29.940 12.704 1.00 23.10 482 GLU A CA 1
ATOM 4747 C C . GLU B 2 283 ? 16.167 -31.105 13.124 1.00 22.25 482 GLU A C 1
ATOM 4748 O O . GLU B 2 283 ? 16.069 -31.443 14.311 1.00 23.88 482 GLU A O 1
ATOM 4760 N N . ILE B 2 284 ? 15.559 -31.746 12.129 1.00 20.12 483 ILE A N 1
ATOM 4761 C CA . ILE B 2 284 ? 14.820 -32.987 12.356 1.00 22.02 483 ILE A CA 1
ATOM 4762 C C . ILE B 2 284 ? 15.693 -34.001 13.078 1.00 23.78 483 ILE A C 1
ATOM 4763 O O . ILE B 2 284 ? 15.243 -34.678 14.011 1.00 25.78 483 ILE A O 1
ATOM 4779 N N . ALA B 2 285 ? 16.961 -34.100 12.682 1.00 26.06 484 ALA A N 1
ATOM 4780 C CA . ALA B 2 285 ? 17.890 -35.064 13.248 1.00 28.75 484 ALA A CA 1
ATOM 4781 C C . ALA B 2 285 ? 18.195 -34.819 14.718 1.00 32.11 484 ALA A C 1
ATOM 4782 O O . ALA B 2 285 ? 18.729 -35.715 15.379 1.00 29.05 484 ALA A O 1
ATOM 4789 N N . LYS B 2 286 ? 17.864 -33.644 15.253 1.00 25.81 485 LYS A N 1
ATOM 4790 C CA . LYS B 2 286 ? 18.241 -33.291 16.611 1.00 28.04 485 LYS A CA 1
ATOM 4791 C C . LYS B 2 286 ? 17.075 -33.033 17.554 1.00 26.03 485 LYS A C 1
ATOM 4792 O O . LYS B 2 286 ? 17.280 -33.061 18.774 1.00 25.47 485 LYS A O 1
ATOM 4811 N N . ILE B 2 287 ? 15.859 -32.829 17.049 1.00 24.05 486 ILE A N 1
ATOM 4812 C CA . ILE B 2 287 ? 14.817 -32.268 17.906 1.00 23.05 486 ILE A CA 1
ATOM 4813 C C . ILE B 2 287 ? 14.530 -33.177 19.103 1.00 25.09 486 ILE A C 1
ATOM 4814 O O . ILE B 2 287 ? 14.237 -32.694 20.204 1.00 25.21 486 ILE A O 1
ATOM 4830 N N . GLU B 2 288 ? 14.552 -34.497 18.911 1.00 23.01 487 GLU A N 1
ATOM 4831 C CA . GLU B 2 288 ? 14.131 -35.367 20.002 1.00 22.80 487 GLU A CA 1
ATOM 4832 C C . GLU B 2 288 ? 15.082 -35.287 21.181 1.00 32.45 487 GLU A C 1
ATOM 4833 O O . GLU B 2 288 ? 14.677 -35.606 22.301 1.00 36.83 487 GLU A O 1
ATOM 4845 N N . ARG B 2 289 ? 16.322 -34.848 20.965 1.00 25.25 488 ARG A N 1
ATOM 4846 C CA . ARG B 2 289 ? 17.253 -34.662 22.064 1.00 23.69 488 ARG A CA 1
ATOM 4847 C C . ARG B 2 289 ? 17.207 -33.270 22.671 1.00 26.52 488 ARG A C 1
ATOM 4848 O O . ARG B 2 289 ? 17.942 -33.009 23.633 1.00 31.47 488 ARG A O 1
ATOM 4869 N N . MET B 2 290 ? 16.369 -32.378 22.142 1.00 26.24 489 MET A N 1
ATOM 4870 C CA . MET B 2 290 ? 16.267 -31.004 22.616 1.00 24.73 489 MET A CA 1
ATOM 4871 C C . MET B 2 290 ? 15.058 -30.767 23.521 1.00 24.92 489 MET A C 1
ATOM 4872 O O . MET B 2 290 ? 14.811 -29.621 23.910 1.00 30.73 489 MET A O 1
ATOM 4886 N N . LEU B 2 291 ? 14.293 -31.802 23.848 1.00 24.56 490 LEU A N 1
ATOM 4887 C CA . LEU B 2 291 ? 13.044 -31.636 24.576 1.00 28.34 490 LEU A CA 1
ATOM 4888 C C . LEU B 2 291 ? 13.234 -31.930 26.056 1.00 33.90 490 LEU A C 1
ATOM 4889 O O . LEU B 2 291 ? 14.283 -32.419 26.486 1.00 32.00 490 LEU A O 1
ATOM 4905 N N A HIS B 2 292 ? 12.201 -31.625 26.844 0.53 32.56 491 HIS A N 1
ATOM 4906 N N B HIS B 2 292 ? 12.213 -31.608 26.851 0.47 32.60 491 HIS A N 1
ATOM 4907 C CA A HIS B 2 292 ? 12.334 -31.848 28.274 0.53 30.14 491 HIS A CA 1
ATOM 4908 C CA B HIS B 2 292 ? 12.306 -31.861 28.282 0.47 30.45 491 HIS A CA 1
ATOM 4909 C C A HIS B 2 292 ? 12.386 -33.345 28.581 0.53 31.76 491 HIS A C 1
ATOM 4910 C C B HIS B 2 292 ? 12.478 -33.354 28.544 0.47 31.61 491 HIS A C 1
ATOM 4911 O O A HIS B 2 292 ? 11.960 -34.191 27.790 0.53 27.30 491 HIS A O 1
ATOM 4912 O O B HIS B 2 292 ? 12.201 -34.204 27.694 0.47 26.53 491 HIS A O 1
ATOM 4939 N N . ALA B 2 293 ? 12.973 -33.671 29.740 1.00 29.51 492 ALA A N 1
ATOM 4940 C CA . ALA B 2 293 ? 13.230 -35.063 30.088 1.00 25.44 492 ALA A CA 1
ATOM 4941 C C . ALA B 2 293 ? 11.969 -35.911 30.094 1.00 23.66 492 ALA A C 1
ATOM 4942 O O . ALA B 2 293 ? 12.054 -37.128 29.898 1.00 27.08 492 ALA A O 1
ATOM 4949 N N . ARG B 2 294 ? 10.795 -35.302 30.276 1.00 25.70 493 ARG A N 1
ATOM 4950 C CA . ARG B 2 294 ? 9.568 -36.095 30.297 1.00 28.12 493 ARG A CA 1
ATOM 4951 C C . ARG B 2 294 ? 9.265 -36.683 28.936 1.00 22.40 493 ARG A C 1
ATOM 4952 O O . ARG B 2 294 ? 8.643 -37.749 28.853 1.00 25.03 493 ARG A O 1
ATOM 4973 N N . TYR B 2 295 ? 9.671 -35.988 27.867 1.00 23.61 494 TYR A N 1
ATOM 4974 C CA . TYR B 2 295 ? 9.461 -36.516 26.525 1.00 23.56 494 TYR A CA 1
ATOM 4975 C C . TYR B 2 295 ? 10.189 -37.846 26.364 1.00 23.64 494 TYR A C 1
ATOM 4976 O O . TYR B 2 295 ? 9.580 -38.855 25.991 1.00 28.87 494 TYR A O 1
ATOM 4994 N N . SER B 2 296 ? 11.486 -37.868 26.687 1.00 29.34 495 SER A N 1
ATOM 4995 C CA . SER B 2 296 ? 12.287 -39.082 26.546 1.00 35.94 495 SER A CA 1
ATOM 4996 C C . SER B 2 296 ? 11.736 -40.211 27.407 1.00 32.82 495 SER A C 1
ATOM 4997 O O . SER B 2 296 ? 11.684 -41.371 26.976 1.00 27.95 495 SER A O 1
ATOM 5005 N N . ALA B 2 297 ? 11.308 -39.892 28.630 1.00 30.33 496 ALA A N 1
ATOM 5006 C CA . ALA B 2 297 ? 10.715 -40.914 29.485 1.00 28.58 496 ALA A CA 1
ATOM 5007 C C . ALA B 2 297 ? 9.386 -41.399 28.919 1.00 29.17 496 ALA A C 1
ATOM 5008 O O . ALA B 2 297 ? 9.077 -42.599 28.965 1.00 31.50 496 ALA A O 1
ATOM 5015 N N . TYR B 2 298 ? 8.590 -40.486 28.363 1.00 22.33 497 TYR A N 1
ATOM 5016 C CA . TYR B 2 298 ? 7.300 -40.881 27.806 1.00 23.22 497 TYR A CA 1
ATOM 5017 C C . TYR B 2 298 ? 7.486 -41.818 26.619 1.00 30.79 497 TYR A C 1
ATOM 5018 O O . TYR B 2 298 ? 6.761 -42.811 26.478 1.00 29.01 497 TYR A O 1
ATOM 5036 N N . VAL B 2 299 ? 8.436 -41.507 25.739 1.00 26.56 498 VAL A N 1
ATOM 5037 C CA . VAL B 2 299 ? 8.627 -42.355 24.567 1.00 33.57 498 VAL A CA 1
ATOM 5038 C C . VAL B 2 299 ? 9.138 -43.732 24.992 1.00 40.12 498 VAL A C 1
ATOM 5039 O O . VAL B 2 299 ? 8.732 -44.757 24.431 1.00 36.33 498 VAL A O 1
ATOM 5052 N N . SER B 2 300 ? 9.988 -43.784 26.020 1.00 39.56 499 SER A N 1
ATOM 5053 C CA . SER B 2 300 ? 10.501 -45.069 26.504 1.00 43.27 499 SER A CA 1
ATOM 5054 C C . SER B 2 300 ? 9.372 -46.028 26.864 1.00 42.62 499 SER A C 1
ATOM 5055 O O . SER B 2 300 ? 9.423 -47.220 26.540 1.00 42.78 499 SER A O 1
ATOM 5063 N N . ASP B 2 301 ? 8.357 -45.532 27.563 1.00 36.35 500 ASP A N 1
ATOM 5064 C CA . ASP B 2 301 ? 7.206 -46.332 27.950 1.00 47.38 500 ASP A CA 1
ATOM 5065 C C . ASP B 2 301 ? 6.129 -46.378 26.873 1.00 45.97 500 ASP A C 1
ATOM 5066 O O . ASP B 2 301 ? 5.145 -47.109 27.028 1.00 42.35 500 ASP A O 1
ATOM 5075 N N . ASN B 2 302 ? 6.288 -45.624 25.791 1.00 40.89 501 ASN A N 1
ATOM 5076 C CA . ASN B 2 302 ? 5.327 -45.604 24.689 1.00 57.39 501 ASN A CA 1
ATOM 5077 C C . ASN B 2 302 ? 6.123 -45.472 23.403 1.00 49.39 501 ASN A C 1
ATOM 5078 O O . ASN B 2 302 ? 6.027 -44.471 22.684 1.00 35.49 501 ASN A O 1
ATOM 5089 N N . PRO B 2 303 ? 6.927 -46.483 23.078 1.00 58.67 502 PRO A N 1
ATOM 5090 C CA . PRO B 2 303 ? 7.906 -46.316 21.996 1.00 51.20 502 PRO A CA 1
ATOM 5091 C C . PRO B 2 303 ? 7.270 -46.048 20.653 1.00 35.71 502 PRO A C 1
ATOM 5092 O O . PRO B 2 303 ? 7.938 -45.500 19.774 1.00 40.31 502 PRO A O 1
ATOM 5103 N N . GLU B 2 304 ? 5.999 -46.390 20.466 1.00 35.46 503 GLU A N 1
ATOM 5104 C CA . GLU B 2 304 ? 5.320 -46.141 19.204 1.00 28.70 503 GLU A CA 1
ATOM 5105 C C . GLU B 2 304 ? 4.632 -44.783 19.178 1.00 34.05 503 GLU A C 1
ATOM 5106 O O . GLU B 2 304 ? 3.830 -44.516 18.275 1.00 33.10 503 GLU A O 1
ATOM 5118 N N . CYS B 2 305 ? 4.935 -43.921 20.148 1.00 26.67 504 CYS A N 1
ATOM 5119 C CA . CYS B 2 305 ? 4.270 -42.632 20.289 1.00 36.81 504 CYS A CA 1
ATOM 5120 C C . CYS B 2 305 ? 5.258 -41.475 20.193 1.00 28.51 504 CYS A C 1
ATOM 5121 O O . CYS B 2 305 ? 4.976 -40.380 20.686 1.00 24.47 504 CYS A O 1
ATOM 5129 N N . SER B 2 306 ? 6.408 -41.690 19.566 1.00 22.68 505 SER A N 1
ATOM 5130 C CA . SER B 2 306 ? 7.339 -40.599 19.354 1.00 25.61 505 SER A CA 1
ATOM 5131 C C . SER B 2 306 ? 6.896 -39.758 18.160 1.00 25.55 505 SER A C 1
ATOM 5132 O O . SER B 2 306 ? 6.079 -40.176 17.333 1.00 24.44 505 SER A O 1
ATOM 5140 N N . ILE B 2 307 ? 7.451 -38.551 18.074 1.00 20.27 506 ILE A N 1
ATOM 5141 C CA . ILE B 2 307 ? 7.064 -37.665 16.980 1.00 16.34 506 ILE A CA 1
ATOM 5142 C C . ILE B 2 307 ? 7.422 -38.290 15.641 1.00 19.96 506 ILE A C 1
ATOM 5143 O O . ILE B 2 307 ? 8.498 -38.900 15.456 1.00 21.03 506 ILE A O 1
ATOM 5159 N N . GLN B 2 308 ? 6.491 -38.176 14.702 1.00 18.76 507 GLN A N 1
ATOM 5160 C CA . GLN B 2 308 ? 6.653 -38.781 13.380 1.00 19.37 507 GLN A CA 1
ATOM 5161 C C . GLN B 2 308 ? 7.467 -37.827 12.511 1.00 20.81 507 GLN A C 1
ATOM 5162 O O . GLN B 2 308 ? 6.937 -36.868 11.935 1.00 21.49 507 GLN A O 1
ATOM 5176 N N . LEU B 2 309 ? 8.772 -38.105 12.418 1.00 21.28 508 LEU A N 1
ATOM 5177 C CA . LEU B 2 309 ? 9.704 -37.255 11.690 1.00 23.17 508 LEU A CA 1
ATOM 5178 C C . LEU B 2 309 ? 10.000 -37.744 10.282 1.00 23.80 508 LEU A C 1
ATOM 5179 O O . LEU B 2 309 ? 10.547 -36.975 9.482 1.00 25.64 508 LEU A O 1
ATOM 5195 N N . LYS B 2 310 ? 9.692 -39.000 9.967 1.00 21.14 509 LYS A N 1
ATOM 5196 C CA . LYS B 2 310 ? 9.971 -39.544 8.637 1.00 25.67 509 LYS A CA 1
ATOM 5197 C C . LYS B 2 310 ? 8.799 -39.232 7.706 1.00 24.46 509 LYS A C 1
ATOM 5198 O O . LYS B 2 310 ? 8.102 -40.107 7.190 1.00 28.93 509 LYS A O 1
ATOM 5217 N N . LYS B 2 311 ? 8.582 -37.934 7.536 1.00 22.09 510 LYS A N 1
ATOM 5218 C CA . LYS B 2 311 ? 7.446 -37.365 6.819 1.00 23.66 510 LYS A CA 1
ATOM 5219 C C . LYS B 2 311 ? 7.891 -36.168 5.995 1.00 21.44 510 LYS A C 1
ATOM 5220 O O . LYS B 2 311 ? 8.828 -35.460 6.388 1.00 22.22 510 LYS A O 1
ATOM 5239 N N . PRO B 2 312 ? 7.199 -35.879 4.879 1.00 21.57 511 PRO A N 1
ATOM 5240 C CA . PRO B 2 312 ? 7.627 -34.734 4.053 1.00 19.37 511 PRO A CA 1
ATOM 5241 C C . PRO B 2 312 ? 7.667 -33.420 4.815 1.00 20.78 511 PRO A C 1
ATOM 5242 O O . PRO B 2 312 ? 8.568 -32.596 4.601 1.00 21.34 511 PRO A O 1
ATOM 5253 N N . MET B 2 313 ? 6.713 -33.190 5.713 1.00 18.04 512 MET A N 1
ATOM 5254 C CA . MET B 2 313 ? 6.553 -31.882 6.344 1.00 18.39 512 MET A CA 1
ATOM 5255 C C . MET B 2 313 ? 6.398 -32.088 7.839 1.00 18.56 512 MET A C 1
ATOM 5256 O O . MET B 2 313 ? 5.509 -32.826 8.273 1.00 18.69 512 MET A O 1
ATOM 5270 N N . VAL B 2 314 ? 7.272 -31.463 8.625 1.00 17.76 5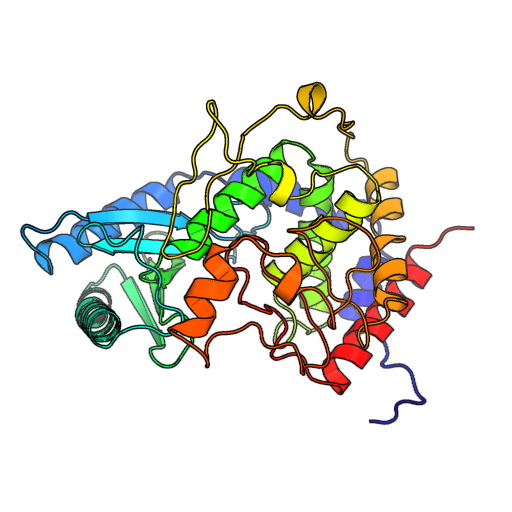13 VAL A N 1
ATOM 5271 C CA . VAL B 2 314 ? 7.268 -31.609 10.084 1.00 15.89 513 VAL A CA 1
ATOM 5272 C C . VAL B 2 314 ? 7.002 -30.255 10.714 1.00 15.11 513 VAL A C 1
ATOM 5273 O O . VAL B 2 314 ? 7.818 -29.326 10.617 1.00 17.04 513 VAL A O 1
ATOM 5286 N N . VAL B 2 315 ? 5.871 -30.158 11.402 1.00 16.09 514 VAL A N 1
ATOM 5287 C CA . VAL B 2 315 ? 5.457 -28.981 12.162 1.00 13.79 514 VAL A CA 1
ATOM 5288 C C . VAL B 2 315 ? 5.102 -29.529 13.542 1.00 15.93 514 VAL A C 1
ATOM 5289 O O . VAL B 2 315 ? 4.120 -30.264 13.674 1.00 15.80 514 VAL A O 1
ATOM 5302 N N . GLN B 2 316 ? 5.897 -29.194 14.552 1.00 16.14 515 GLN A N 1
ATOM 5303 C CA . GLN B 2 316 ? 5.741 -29.786 15.878 1.00 15.30 515 GLN A CA 1
ATOM 5304 C C . GLN B 2 316 ? 4.810 -28.944 16.740 1.00 15.23 515 GLN A C 1
ATOM 5305 O O . GLN B 2 316 ? 5.042 -27.754 16.939 1.00 15.48 515 GLN A O 1
ATOM 5319 N N . ASP B 2 317 ? 3.786 -29.577 17.293 1.00 12.61 516 ASP A N 1
ATOM 5320 C CA . ASP B 2 317 ? 2.947 -28.890 18.250 1.00 13.36 516 ASP A CA 1
ATOM 5321 C C . ASP B 2 317 ? 3.807 -28.407 19.412 1.00 16.02 516 ASP A C 1
ATOM 5322 O O . ASP B 2 317 ? 4.644 -29.159 19.916 1.00 15.63 516 ASP A O 1
ATOM 5331 N N . PRO B 2 318 ? 3.602 -27.180 19.895 1.00 14.94 517 PRO A N 1
ATOM 5332 C CA . PRO B 2 318 ? 4.504 -26.645 20.915 1.00 15.15 517 PRO A CA 1
ATOM 5333 C C . PRO B 2 318 ? 4.251 -27.136 22.333 1.00 13.98 517 PRO A C 1
ATOM 5334 O O . PRO B 2 318 ? 5.076 -26.847 23.210 1.00 16.32 517 PRO A O 1
ATOM 5345 N N . ILE B 2 319 ? 3.134 -27.816 22.573 1.00 14.63 518 ILE A N 1
ATOM 5346 C CA . ILE B 2 319 ? 2.794 -28.411 23.865 1.00 13.10 518 ILE A CA 1
ATOM 5347 C C . ILE B 2 319 ? 2.791 -29.942 23.782 1.00 13.25 518 ILE A C 1
ATOM 5348 O O . ILE B 2 319 ? 3.395 -30.614 24.617 1.00 15.21 518 ILE A O 1
ATOM 5364 N N . GLN B 2 320 ? 2.080 -30.506 22.792 1.00 15.08 519 GLN A N 1
ATOM 5365 C CA . GLN B 2 320 ? 2.037 -31.955 22.610 1.00 13.38 519 GLN A CA 1
ATOM 5366 C C . GLN B 2 320 ? 3.231 -32.289 21.719 1.00 14.74 519 GLN A C 1
ATOM 5367 O O . GLN B 2 320 ? 3.110 -32.403 20.502 1.00 14.67 519 GLN A O 1
ATOM 5381 N N . LEU B 2 321 ? 4.407 -32.359 22.341 1.00 15.60 520 LEU A N 1
ATOM 5382 C CA . LEU B 2 321 ? 5.665 -32.358 21.584 1.00 15.46 520 LEU A CA 1
ATOM 5383 C C . LEU B 2 321 ? 5.886 -33.624 20.761 1.00 15.98 520 LEU A C 1
ATOM 5384 O O . LEU B 2 321 ? 6.760 -33.622 19.880 1.00 17.52 520 LEU A O 1
ATOM 5400 N N . ASN B 2 322 ? 5.132 -34.690 20.993 1.00 15.99 521 ASN A N 1
ATOM 5401 C CA . ASN B 2 322 ? 5.215 -35.863 20.134 1.00 17.44 521 ASN A CA 1
ATOM 5402 C C . ASN B 2 322 ? 4.332 -35.778 18.891 1.00 16.58 521 ASN A C 1
ATOM 5403 O O . ASN B 2 322 ? 4.199 -36.781 18.168 1.00 18.07 521 ASN A O 1
ATOM 5414 N N . HIS B 2 323 ? 3.715 -34.628 18.609 1.00 15.53 522 HIS A N 1
ATOM 5415 C CA . HIS B 2 323 ? 2.752 -34.549 17.511 1.00 15.60 522 HIS A CA 1
ATOM 5416 C C . HIS B 2 323 ? 3.273 -33.671 16.383 1.00 15.43 522 HIS A C 1
ATOM 5417 O O . HIS B 2 323 ? 3.423 -32.450 16.546 1.00 14.75 522 HIS A O 1
ATOM 5431 N N . ASN B 2 324 ? 3.544 -34.306 15.231 1.00 16.40 523 ASN A N 1
ATOM 5432 C CA . ASN B 2 324 ? 3.784 -33.606 13.973 1.00 17.40 523 ASN A CA 1
ATOM 5433 C C . ASN B 2 324 ? 2.424 -33.342 13.354 1.00 13.47 523 ASN A C 1
ATOM 5434 O O . ASN B 2 324 ? 1.816 -34.241 12.781 1.00 15.78 523 ASN A O 1
ATOM 5445 N N . VAL B 2 325 ? 1.931 -32.108 13.504 1.00 14.28 524 VAL A N 1
ATOM 5446 C CA . VAL B 2 325 ? 0.581 -31.798 13.071 1.00 14.00 524 VAL A CA 1
ATOM 5447 C C . VAL B 2 325 ? 0.396 -31.901 11.565 1.00 16.11 524 VAL A C 1
ATOM 5448 O O . VAL B 2 325 ? -0.754 -32.010 11.115 1.00 19.21 524 VAL A O 1
ATOM 5461 N N . THR B 2 326 ? 1.476 -31.853 10.769 1.00 14.65 525 THR A N 1
ATOM 5462 C CA . THR B 2 326 ? 1.427 -32.017 9.319 1.00 15.60 525 THR A CA 1
ATOM 5463 C C . THR B 2 326 ? 1.864 -33.406 8.859 1.00 17.88 525 THR A C 1
ATOM 5464 O O . THR B 2 326 ? 2.263 -33.584 7.699 1.00 17.80 525 THR A O 1
ATOM 5475 N N . LYS B 2 327 ? 1.758 -34.405 9.736 1.00 16.67 526 LYS A N 1
ATOM 5476 C CA . LYS B 2 327 ? 2.180 -35.759 9.410 1.00 19.34 526 LYS A CA 1
ATOM 5477 C C . LYS B 2 327 ? 1.453 -36.344 8.206 1.00 20.66 526 LYS A C 1
ATOM 5478 O O . LYS B 2 327 ? 1.988 -37.267 7.576 1.00 22.19 526 LYS A O 1
ATOM 5497 N N . ALA B 2 328 ? 0.271 -35.838 7.851 1.00 19.85 527 ALA A N 1
ATOM 5498 C CA . ALA B 2 328 ? -0.466 -36.405 6.720 1.00 24.19 527 ALA A CA 1
ATOM 5499 C C . ALA B 2 328 ? -0.170 -35.706 5.396 1.00 24.04 527 ALA A C 1
ATOM 5500 O O . ALA B 2 328 ? -0.698 -36.129 4.356 1.00 25.36 527 ALA A O 1
ATOM 5507 N N . VAL B 2 329 ? 0.661 -34.659 5.400 1.00 21.29 528 VAL A N 1
ATOM 5508 C CA . VAL B 2 329 ? 1.003 -33.962 4.167 1.00 20.54 528 VAL A CA 1
ATOM 5509 C C . VAL B 2 329 ? 1.863 -34.893 3.323 1.00 19.90 528 VAL A C 1
ATOM 5510 O O . VAL B 2 329 ? 2.833 -35.483 3.808 1.00 21.89 528 VAL A O 1
ATOM 5523 N N . THR B 2 330 ? 1.490 -35.059 2.059 1.00 23.24 529 THR A N 1
ATOM 5524 C CA . THR B 2 330 ? 2.215 -35.914 1.136 1.00 24.38 529 THR A CA 1
ATOM 5525 C C . THR B 2 330 ? 3.321 -35.126 0.444 1.00 22.25 529 THR A C 1
ATOM 5526 O O . THR B 2 330 ? 3.374 -33.906 0.531 1.00 23.99 529 THR A O 1
ATOM 5537 N N . LYS B 2 331 ? 4.198 -35.841 -0.272 1.00 25.87 530 LYS A N 1
ATOM 5538 C CA . LYS B 2 331 ? 5.214 -35.149 -1.053 1.00 29.00 530 LYS A CA 1
ATOM 5539 C C . LYS B 2 331 ? 4.567 -34.192 -2.051 1.00 25.48 530 LYS A C 1
ATOM 5540 O O . LYS B 2 331 ? 4.992 -33.040 -2.182 1.00 24.54 530 LYS A O 1
ATOM 5559 N N . TYR B 2 332 ? 3.520 -34.633 -2.746 1.00 24.35 531 TYR A N 1
ATOM 5560 C CA . TYR B 2 332 ? 2.888 -33.728 -3.702 1.00 29.39 531 TYR A CA 1
ATOM 5561 C C . TYR B 2 332 ? 2.115 -32.616 -3.005 1.00 24.08 531 TYR A C 1
ATOM 5562 O O . TYR B 2 332 ? 2.057 -31.495 -3.521 1.00 22.77 531 TYR A O 1
ATOM 5580 N N . GLY B 2 333 ? 1.519 -32.887 -1.843 1.00 22.46 532 GLY A N 1
ATOM 5581 C CA . GLY B 2 333 ? 0.858 -31.822 -1.115 1.00 20.58 532 GLY A CA 1
ATOM 5582 C C . GLY B 2 333 ? 1.829 -30.752 -0.662 1.00 20.96 532 GLY A C 1
ATOM 5583 O O . GLY B 2 333 ? 1.519 -29.560 -0.703 1.00 20.33 532 GLY A O 1
ATOM 5587 N N . LEU B 2 334 ? 3.022 -31.167 -0.241 1.00 20.94 533 LEU A N 1
ATOM 5588 C CA . LEU B 2 334 ? 4.044 -30.205 0.152 1.00 21.96 533 LEU A CA 1
ATOM 5589 C C . LEU B 2 334 ? 4.524 -29.404 -1.055 1.00 20.53 533 LEU A C 1
ATOM 5590 O O . LEU B 2 334 ? 4.682 -28.178 -0.964 1.00 20.27 533 LEU A O 1
ATOM 5606 N N . GLN B 2 335 ? 4.755 -30.069 -2.188 1.00 20.32 534 GLN A N 1
ATOM 5607 C CA . GLN B 2 335 ? 5.146 -29.333 -3.395 1.00 20.54 534 GLN A CA 1
ATOM 5608 C C . GLN B 2 335 ? 4.102 -28.292 -3.734 1.00 22.73 534 GLN A C 1
ATOM 5609 O O . GLN B 2 335 ? 4.432 -27.157 -4.104 1.00 20.12 534 GLN A O 1
ATOM 5623 N N . THR B 2 336 ? 2.830 -28.680 -3.663 1.00 22.28 535 THR A N 1
ATOM 5624 C CA . THR B 2 336 ? 1.753 -27.751 -3.966 1.00 20.40 535 THR A CA 1
ATOM 5625 C C . THR B 2 336 ? 1.799 -26.552 -3.030 1.00 18.45 535 THR A C 1
ATOM 5626 O O . THR B 2 336 ? 1.677 -25.402 -3.460 1.00 21.36 535 THR A O 1
ATOM 5637 N N . PHE B 2 337 ? 1.888 -26.813 -1.726 1.00 17.70 536 PHE A N 1
ATOM 5638 C CA . PHE B 2 337 ? 1.953 -25.734 -0.752 1.00 16.92 536 PHE A CA 1
ATOM 5639 C C . PHE B 2 337 ? 3.126 -24.807 -1.055 1.00 20.95 536 PHE A C 1
ATOM 5640 O O . PHE B 2 337 ? 2.975 -23.583 -1.037 1.00 17.92 536 PHE A O 1
ATOM 5657 N N . VAL B 2 338 ? 4.301 -25.387 -1.316 1.00 20.11 537 VAL A N 1
ATOM 5658 C CA . VAL B 2 338 ? 5.502 -24.589 -1.593 1.00 20.41 537 VAL A CA 1
ATOM 5659 C C . VAL B 2 338 ? 5.291 -23.725 -2.828 1.00 20.88 537 VAL A C 1
ATOM 5660 O O . VAL B 2 338 ? 5.600 -22.526 -2.832 1.00 19.08 537 VAL A O 1
ATOM 5673 N N . ASP B 2 339 ? 4.774 -24.325 -3.895 1.00 19.56 538 ASP A N 1
ATOM 5674 C CA . ASP B 2 339 ? 4.504 -23.585 -5.114 1.00 20.21 538 ASP A CA 1
ATOM 5675 C C . ASP B 2 339 ? 3.487 -22.478 -4.874 1.00 19.60 538 ASP A C 1
ATOM 5676 O O . ASP B 2 339 ? 3.655 -21.364 -5.376 1.00 19.96 538 ASP A O 1
ATOM 5685 N N . TYR B 2 340 ? 2.411 -22.765 -4.126 1.00 19.17 539 TYR A N 1
ATOM 5686 C CA . TYR B 2 340 ? 1.439 -21.709 -3.855 1.00 18.31 539 TYR A CA 1
ATOM 5687 C C . TYR B 2 340 ? 2.061 -20.598 -3.019 1.00 17.96 539 TYR A C 1
ATOM 5688 O O . TYR B 2 340 ? 1.787 -19.409 -3.232 1.00 18.20 539 TYR A O 1
ATOM 5706 N N . CYS B 2 341 ? 2.900 -20.963 -2.050 1.00 18.61 540 CYS A N 1
ATOM 5707 C CA . CYS B 2 341 ? 3.613 -19.951 -1.289 1.00 19.36 540 CYS A CA 1
ATOM 5708 C C . CYS B 2 341 ? 4.466 -19.078 -2.194 1.00 20.30 540 CYS A C 1
ATOM 5709 O O . CYS B 2 341 ? 4.476 -17.853 -2.060 1.00 19.44 540 CYS A O 1
ATOM 5717 N N . GLN B 2 342 ? 5.208 -19.710 -3.107 1.00 19.10 541 GLN A N 1
ATOM 5718 C CA . GLN B 2 342 ? 6.105 -18.993 -4.004 1.00 20.22 541 GLN A CA 1
ATOM 5719 C C . GLN B 2 342 ? 5.318 -17.993 -4.833 1.00 20.98 541 GLN A C 1
ATOM 5720 O O . GLN B 2 342 ? 5.660 -16.808 -4.903 1.00 20.79 541 GLN A O 1
ATOM 5734 N N . GLN B 2 343 ? 4.203 -18.443 -5.399 1.00 20.31 542 GLN A N 1
ATOM 5735 C CA . GLN B 2 343 ? 3.422 -17.563 -6.249 1.00 22.91 542 GLN A CA 1
ATOM 5736 C C . GLN B 2 343 ? 2.735 -16.469 -5.444 1.00 20.77 542 GLN A C 1
ATOM 5737 O O . GLN B 2 343 ? 2.534 -15.359 -5.964 1.00 22.17 542 GLN A O 1
ATOM 5751 N N . THR B 2 344 ? 2.331 -16.764 -4.200 1.00 19.52 543 THR A N 1
ATOM 5752 C CA . THR B 2 344 ? 1.700 -15.744 -3.366 1.00 20.13 543 THR A CA 1
ATOM 5753 C C . THR B 2 344 ? 2.697 -14.660 -2.966 1.00 19.72 543 THR A C 1
ATOM 5754 O O . THR B 2 344 ? 2.373 -13.467 -2.999 1.00 21.05 543 THR A O 1
ATOM 5765 N N . ALA B 2 345 ? 3.909 -15.056 -2.566 1.00 21.50 544 ALA A N 1
ATOM 5766 C CA . ALA B 2 345 ? 4.938 -14.064 -2.262 1.00 22.00 544 ALA A CA 1
ATOM 5767 C C . ALA B 2 345 ? 5.190 -13.158 -3.456 1.00 25.42 544 ALA A C 1
ATOM 5768 O O . ALA B 2 345 ? 5.343 -11.951 -3.296 1.00 26.00 544 ALA A O 1
ATOM 5775 N N . GLU B 2 346 ? 5.207 -13.732 -4.660 1.00 22.84 545 GLU A N 1
ATOM 5776 C CA . GLU B 2 346 ? 5.444 -12.945 -5.863 1.00 23.04 545 GLU A CA 1
ATOM 5777 C C . GLU B 2 346 ? 4.354 -11.903 -6.049 1.00 26.89 545 GLU A C 1
ATOM 5778 O O . GLU B 2 346 ? 4.638 -10.750 -6.381 1.00 26.72 545 GLU A O 1
ATOM 5790 N N . LEU B 2 347 ? 3.102 -12.282 -5.803 1.00 25.84 546 LEU A N 1
ATOM 5791 C CA . LEU B 2 347 ? 2.002 -11.356 -6.011 1.00 26.03 546 LEU A CA 1
ATOM 5792 C C . LEU B 2 347 ? 1.869 -10.306 -4.912 1.00 30.68 546 LEU A C 1
ATOM 5793 O O . LEU B 2 347 ? 1.157 -9.317 -5.117 1.00 30.54 546 LEU A O 1
ATOM 5809 N N . LEU B 2 348 ? 2.511 -10.502 -3.757 1.00 26.25 547 LEU A N 1
ATOM 5810 C CA . LEU B 2 348 ? 2.507 -9.528 -2.670 1.00 27.63 547 LEU A CA 1
ATOM 5811 C C . LEU B 2 348 ? 3.656 -8.524 -2.746 1.00 32.51 547 LEU A C 1
ATOM 5812 O O . LEU B 2 348 ? 3.742 -7.636 -1.890 1.00 33.98 547 LEU A O 1
ATOM 5828 N N . GLU B 2 349 ? 4.537 -8.649 -3.734 1.00 28.30 548 GLU A N 1
ATOM 5829 C CA . GLU B 2 349 ? 5.658 -7.731 -3.910 1.00 33.22 548 GLU A CA 1
ATOM 5830 C C . GLU B 2 349 ? 5.174 -6.391 -4.445 1.00 42.82 548 GLU A C 1
ATOM 5831 O O . GLU B 2 349 ? 4.096 -6.284 -5.028 1.00 48.11 548 GLU A O 1
ATOM 5843 N N . GLU B 2 350 ? 5.999 -5.362 -4.260 1.00 78.57 549 GLU A N 1
ATOM 5844 C CA . GLU B 2 350 ? 5.692 -4.043 -4.805 1.00 110.76 549 GLU A CA 1
ATOM 5845 C C . GLU B 2 350 ? 6.968 -3.217 -4.944 1.00 120.74 549 GLU A C 1
ATOM 5846 O O . GLU B 2 350 ? 7.195 -2.295 -4.150 1.00 131.70 549 GLU A O 1
ATOM 5858 N N . PRO B 2 351 ? 7.823 -3.508 -5.941 1.00 103.31 550 PRO A N 1
ATOM 5859 C CA . PRO B 2 351 ? 9.087 -2.796 -6.190 1.00 91.32 550 PRO A CA 1
ATOM 5860 C C . PRO B 2 351 ? 8.969 -1.270 -6.135 1.00 77.50 550 PRO A C 1
ATOM 5861 O O . PRO B 2 351 ? 7.858 -0.734 -6.145 1.00 63.31 550 PRO A O 1
#

Radius of gyration: 20.55 Å; Cα contacts (8 Å, |Δi|>4): 565; chains: 1; bounding box: 53×46×56 Å

B-factor: mean 32.42, std 20.54, range [11.77, 168.58]

Secondary structure (DSSP, 8-state):
--TTSPPPPPHHHHHHHHS-HHHHHHHHHHHHHHTTS-HHHHHHHHHHHHHHGGGSTTS-EEEEEESHHHHT---TT--EEEEEEESS-TT---SS--HHHHHHHHHHHHHHHH-TTEEEEEEE-SSSS-EEEEEETTTTEEEEEES-SHHHHHHHHHHHHHHH-HHHHHHHHHHHHHHHHTT-TTTS-HHHHHHHHHHHHHHTTSS--GGGGG--SSS----EETTEE-------HHHHT-------HHHHHHHHHHHHHHHHH--TTTB-B-TTT-SS--BTTTGGGSS-HHHHHHHHHSGGGS---SSS--BB-SSSTT-BTTTT--HHHHHHHHHHHHHHHHHT---

Solvent-accessible surface area: 16200 Å² total; per-residue (Å²): 138,112,120,143,92,66,28,169,11,33,170,126,0,88,66,14,6,91,27,58,7,69,84,10,14,113,78,72,47,73,69,0,70,136,20,35,121,23,98,69,4,69,60,0,44,112,15,0,39,137,26,0,44,96,29,23,98,116,84,69,32,138,13,40,54,29,15,28,6,10,2,0,6,4,54,208,99,16,38,0,22,0,0,1,8,1,28,118,35,26,109,71,29,54,29,140,27,38,138,75,22,25,60,44,0,136,34,0,104,106,42,0,72,111,25,160,60,9,132,38,66,72,39,50,56,157,41,66,42,9,29,0,46,0,15,0,86,80,37,50,17,66,0,20,0,5,20,31,0,13,16,37,6,21,3,52,0,8,65,19,0,0,99,16,0,44,0,0,6,40,0,0,8,0,0,24,21,0,0,74,62,3,149,9,65,167,58,0,49,27,54,1,0,1,0,0,0,2,0,4,0,10,48,75,66,7,3,2,26,1,26,98,5,20,105,69,68,118,89,62,125,29,55,62,0,36,17,0,4,8,49,27,22,140,81,64,2,97,116,34,64,31,120,103,45,171,22,51,61,100,47,3,59,16,39,0,59,76,0,0,41,64,0,7,162,26,58,14,137,97,45,0,0,0,0,18,22,7,111,60,102,5,55,28,79,96,0,63,184,77,20,34,85,72,2,56,58,28,26,86,116,55,91,159,23,40,7,72,28,201,78,48,0,1,0,0,5,2,3,10,1,1,12,0,24,1,56,75,3,67,137,92,5,21,34,12,0,33,18,16,0,51,15,0,6,97,50,1,99,133,170

Foldseek 3Di:
DCLVDFDDFFPLLVVCLLDALCVLCVPQQVQLQVLLDDCVVVVVQVVLCVLCDVVQDPWDKDKFWFDSSNLRQDHPQDAIEIAIETHPLAQADDQADDPVQLVVLVSVVVSLVPDPQKAFDDFARPDSWTWTWIARNVSRHIYTYTHYNQRSLVRVVSSLLCVQAVLLSSLLNVVQVSCVSSVLCVQANSVLVSLLSLLLVLQVQQHPQQLVQQDDDPVHHFRHNQLWGRDGNSDHVVVVVHDHDDDDSVNSLVSLLVSLVCLLPDDQVFAASASNGSHPGHGLVCVQVVDDPSLVVVCVVVVVQAADSVASHAYADNTSRRYRPSRRQHPVSSSNSSSNSVVSSVSSDDD